Protein AF-A0A2V7HNR2-F1 (afdb_monomer_lite)

Foldseek 3Di:
DQWADDVGRPHGHDQVCQLVRLVCQLVVLLPADAAFDDLQLQLQLLVLLLLLVVVPFQPFDVVVSVLSVLCSVQSWGFRFHPDDDPQDQFRQNRLSSVLCLLQQAHWTAGPNDIDRSCVSCVVSVHHHDRDGHSPSQSSRTANRNVLSVLVVVLVVLVVVLLVLLLVLLVVCLVVLHELPLLPLVVCVVVPLPLLSVSSVSSCVNCVPRPSNVVCPVPPDPHDDCSNSVSSVVSSVSVVVSVVSVVVSVVRSVDNSGPPTDDPPDDD

pLDDT: mean 93.82, std 8.01, range [47.66, 98.75]

Sequence (267 aa):
MTTGVGKLKDTVIPQEDRRQLQRNLVLSHAAGVGPALDPRETRSVLLLLAASLARGHSGVRPAVVEHVIACLNRDLLPVIPERGSVGASGDLAPLAHVAACLIGEGEATVDSVRLPSREALRRAGLEPLTLEMKEGLALLNGTHLMAGLGVLLVDEADRLARLADIAGAMSLEALMGSHAAFDWRIHALRPHPGQIEVAANLRALTRDSAIIASHRDCTRVQDAYSLRCMPQVHGAAREAIRFGREILAREINSVTDNPLLFPDDRL

Secondary structure (DSSP, 8-state):
--B-SGGGTT-B--TTTHHHHHHHHHHHH---EEEEPPHHHHHHHHHHHHHHHTTS-S---HHHHHHHHHHHHTT-EE--EEE----SSB-HHHHHHHHHHHTT-SEEEETTEEEEHHHHHHHTT-------TTHHHHHH-BSHHHHHHHHHHHHHHHHHHHHHHHHHHHHHHHTT--GGGG-HHHHHTS--HHHHHHHHHHHHHTTT-HHHHTTTT-S--S--HHHHTHHHHHHHHHHHHHHHHHHHHHHTTS---SS---TTS--

Structure (mmCIF, N/CA/C/O backbone):
data_AF-A0A2V7HNR2-F1
#
_entry.id   AF-A0A2V7HNR2-F1
#
loop_
_atom_site.group_PDB
_atom_site.id
_atom_site.type_symbol
_atom_site.label_atom_id
_atom_site.label_alt_id
_atom_site.label_comp_id
_atom_site.label_asym_id
_atom_site.label_entity_id
_atom_site.label_seq_id
_atom_site.pdbx_PDB_ins_code
_atom_site.Cartn_x
_atom_site.Cartn_y
_atom_site.Cartn_z
_atom_site.occupancy
_atom_site.B_iso_or_equiv
_atom_site.auth_seq_id
_atom_site.auth_comp_id
_atom_site.auth_asym_id
_atom_site.auth_atom_id
_atom_site.pdbx_PDB_model_num
ATOM 1 N N . MET A 1 1 ? -5.933 -9.832 27.484 1.00 61.53 1 MET A N 1
ATOM 2 C CA . MET A 1 1 ? -7.380 -9.581 27.268 1.00 61.53 1 MET A CA 1
ATOM 3 C C . MET A 1 1 ? -7.986 -8.777 28.414 1.00 61.53 1 MET A C 1
ATOM 5 O O . MET A 1 1 ? -8.603 -7.759 28.147 1.00 61.53 1 MET A O 1
ATOM 9 N N . THR A 1 2 ? -7.823 -9.194 29.671 1.00 74.44 2 THR A N 1
ATOM 10 C CA . THR A 1 2 ? -8.381 -8.528 30.869 1.00 74.44 2 THR A CA 1
ATOM 11 C C . THR A 1 2 ? -7.450 -7.496 31.512 1.00 74.44 2 THR A C 1
ATOM 13 O O . THR A 1 2 ? -7.696 -7.079 32.641 1.00 74.44 2 THR A O 1
ATOM 16 N N . THR A 1 3 ? -6.381 -7.101 30.823 1.00 76.88 3 THR A N 1
ATOM 17 C CA . THR A 1 3 ? -5.343 -6.211 31.347 1.00 76.88 3 THR A CA 1
ATOM 18 C C . THR A 1 3 ? -5.146 -4.978 30.464 1.00 76.88 3 THR A C 1
ATOM 20 O O . THR A 1 3 ? -5.703 -4.908 29.365 1.00 76.88 3 THR A O 1
ATOM 23 N N . GLY A 1 4 ? -4.379 -3.994 30.942 1.00 72.50 4 GLY A N 1
ATOM 24 C CA . GLY A 1 4 ? -3.937 -2.854 30.132 1.00 72.50 4 GLY A CA 1
ATOM 25 C C . GLY A 1 4 ? -2.979 -3.246 28.992 1.00 72.50 4 GLY A C 1
ATOM 26 O O . GLY A 1 4 ? -2.678 -4.418 28.774 1.00 72.50 4 GLY A O 1
ATOM 27 N N . VAL A 1 5 ? -2.480 -2.255 28.246 1.00 74.69 5 VAL A N 1
ATOM 28 C CA . VAL A 1 5 ? -1.542 -2.461 27.121 1.00 74.69 5 VAL A CA 1
ATOM 29 C C . VAL A 1 5 ? -0.166 -1.856 27.407 1.00 74.69 5 VAL A C 1
ATOM 31 O O . VAL A 1 5 ? -0.025 -0.949 28.233 1.00 74.69 5 VAL A O 1
ATOM 34 N N . GLY A 1 6 ? 0.867 -2.349 26.719 1.00 78.81 6 GLY A N 1
ATOM 35 C CA . GLY A 1 6 ? 2.232 -1.831 26.835 1.00 78.81 6 GLY A CA 1
ATOM 36 C C . GLY A 1 6 ? 2.763 -1.902 28.269 1.00 78.81 6 GLY A C 1
ATOM 37 O O . GLY A 1 6 ? 2.821 -2.975 28.868 1.00 78.81 6 GLY A O 1
ATOM 38 N N . LYS A 1 7 ? 3.135 -0.748 28.838 1.00 66.31 7 LYS A N 1
ATOM 39 C CA . LYS A 1 7 ? 3.636 -0.645 30.222 1.00 66.31 7 LYS A CA 1
ATOM 40 C C . LYS A 1 7 ? 2.596 -1.062 31.275 1.00 66.31 7 LYS A C 1
ATOM 42 O O . LYS A 1 7 ? 2.978 -1.420 32.380 1.00 66.31 7 LYS A O 1
ATOM 47 N N . LEU A 1 8 ? 1.303 -1.034 30.941 1.00 75.44 8 LEU A N 1
ATOM 48 C CA . LEU A 1 8 ? 0.195 -1.352 31.852 1.00 75.44 8 LEU A CA 1
ATOM 49 C C . LEU A 1 8 ? -0.323 -2.793 31.698 1.00 75.44 8 LEU A C 1
ATOM 51 O O . LEU A 1 8 ? -1.419 -3.108 32.159 1.00 75.44 8 LEU A O 1
ATOM 55 N N . LYS A 1 9 ? 0.443 -3.672 31.039 1.00 76.00 9 LYS A N 1
ATOM 56 C CA . LYS A 1 9 ? 0.047 -5.061 30.746 1.00 76.00 9 LYS A CA 1
ATOM 57 C C . LYS A 1 9 ? -0.267 -5.920 31.977 1.00 76.00 9 LYS A C 1
ATOM 59 O O . LYS A 1 9 ? -0.968 -6.917 31.830 1.00 76.00 9 LYS A O 1
ATOM 64 N N . ASP A 1 10 ? 0.204 -5.514 33.155 1.00 77.69 10 ASP A N 1
ATOM 65 C CA . ASP A 1 10 ? 0.042 -6.239 34.421 1.00 77.69 10 ASP A CA 1
ATOM 66 C C . ASP A 1 10 ? -1.127 -5.704 35.281 1.00 77.69 10 ASP A C 1
ATOM 68 O O . ASP A 1 10 ? -1.399 -6.224 36.362 1.00 77.69 10 ASP A O 1
ATOM 72 N N . THR A 1 11 ? -1.857 -4.684 34.810 1.00 77.56 11 THR A N 1
ATOM 73 C CA . THR A 1 11 ? -3.004 -4.099 35.525 1.00 77.56 11 THR A CA 1
ATOM 74 C C . THR A 1 11 ? -4.312 -4.735 35.065 1.00 77.56 11 THR A C 1
ATOM 76 O O . THR A 1 11 ? -4.672 -4.595 33.898 1.00 77.56 11 THR A O 1
ATOM 79 N N . VAL A 1 12 ? -5.045 -5.393 35.970 1.00 82.81 12 VAL A N 1
ATOM 80 C CA . VAL A 1 12 ? -6.369 -5.987 35.692 1.00 82.81 12 VAL A CA 1
ATOM 81 C C . VAL A 1 12 ? -7.438 -4.902 35.560 1.00 82.81 12 VAL A C 1
ATOM 83 O O . VAL A 1 12 ? -7.476 -3.959 36.345 1.00 82.81 12 VAL A O 1
ATOM 86 N N . ILE A 1 13 ? -8.324 -5.061 34.576 1.00 78.50 13 ILE A N 1
ATOM 87 C CA . ILE A 1 13 ? -9.378 -4.100 34.244 1.00 78.50 13 ILE A CA 1
ATOM 88 C C . ILE A 1 13 ? -10.750 -4.651 34.681 1.00 78.50 13 ILE A C 1
ATOM 90 O O . ILE A 1 13 ? -11.145 -5.731 34.200 1.00 78.50 13 ILE A O 1
ATOM 94 N N . PRO A 1 14 ? -11.485 -3.931 35.555 1.00 83.75 14 PRO A N 1
ATOM 95 C CA . PRO A 1 14 ? -12.858 -4.267 35.944 1.00 83.75 14 PRO A CA 1
ATOM 96 C C . PRO A 1 14 ? -13.776 -4.414 34.728 1.00 83.75 14 PRO A C 1
ATOM 98 O O . PRO A 1 14 ? -13.508 -3.835 33.676 1.00 83.75 14 PRO A O 1
ATOM 101 N N . GLN A 1 15 ? -14.840 -5.216 34.827 1.00 81.12 15 GLN A N 1
ATOM 102 C CA . GLN A 1 15 ? -15.710 -5.503 33.675 1.00 81.12 15 GLN A CA 1
ATOM 103 C C . GLN A 1 15 ? -16.402 -4.246 33.139 1.00 81.12 15 GLN A C 1
ATOM 105 O O . GLN A 1 15 ? -16.475 -4.054 31.924 1.00 81.12 15 GLN A O 1
ATOM 110 N N . GLU A 1 16 ? -16.848 -3.393 34.051 1.00 86.38 16 GLU A N 1
ATOM 111 C CA . GLU A 1 16 ? -17.505 -2.112 33.821 1.00 86.38 16 GLU A CA 1
ATOM 112 C C . GLU A 1 16 ? -16.642 -1.132 33.008 1.00 86.38 16 GLU A C 1
ATOM 114 O O . GLU A 1 16 ? -17.161 -0.418 32.150 1.00 86.38 16 GLU A O 1
ATOM 119 N N . ASP A 1 17 ? -15.318 -1.180 33.173 1.00 86.00 17 ASP A N 1
ATOM 120 C CA . ASP A 1 17 ? -14.385 -0.249 32.531 1.00 86.00 17 ASP A CA 1
ATOM 121 C C . ASP A 1 17 ? -13.909 -0.720 31.151 1.00 86.00 17 ASP A C 1
ATOM 123 O O . ASP A 1 17 ? -13.264 0.028 30.411 1.00 86.00 17 ASP A O 1
ATOM 127 N N . ARG A 1 18 ? -14.217 -1.963 30.751 1.00 83.50 18 ARG A N 1
ATOM 128 C CA . ARG A 1 18 ? -13.641 -2.572 29.536 1.00 83.50 18 ARG A CA 1
ATOM 129 C C . ARG A 1 18 ? -14.008 -1.825 28.262 1.00 83.50 18 ARG A C 1
ATOM 131 O O . ARG A 1 18 ? -13.140 -1.662 27.405 1.00 83.50 18 ARG A O 1
ATOM 138 N N . ARG A 1 19 ? -15.259 -1.362 28.137 1.00 88.62 19 ARG A N 1
ATOM 139 C CA . ARG A 1 19 ? -15.722 -0.571 26.978 1.00 88.62 19 ARG A CA 1
ATOM 140 C C . ARG A 1 19 ? -15.022 0.782 26.924 1.00 88.62 19 ARG A C 1
ATOM 142 O O . ARG A 1 19 ? -14.502 1.167 25.877 1.00 88.62 19 ARG A O 1
ATOM 149 N N . GLN A 1 20 ? -14.957 1.468 28.065 1.00 91.50 20 GLN A N 1
ATOM 150 C CA . GLN A 1 20 ? -14.281 2.757 28.173 1.00 91.50 20 GLN A CA 1
ATOM 151 C C . GLN A 1 20 ? -12.795 2.625 27.827 1.00 91.50 20 GLN A C 1
ATOM 153 O O . GLN A 1 20 ? -12.258 3.461 27.102 1.00 91.50 20 GLN A O 1
ATOM 158 N N . LEU A 1 21 ? -12.145 1.543 28.266 1.00 90.31 21 LEU A N 1
ATOM 159 C CA . LEU A 1 21 ? -10.763 1.250 27.906 1.00 90.31 21 LEU A CA 1
ATOM 160 C C . LEU A 1 21 ? -10.581 1.125 26.391 1.00 90.31 21 LEU A C 1
ATOM 162 O O . LEU A 1 21 ? -9.643 1.715 25.868 1.00 90.31 21 LEU A O 1
ATOM 166 N N . GLN A 1 22 ? -11.456 0.413 25.670 1.00 93.25 22 GLN A N 1
ATOM 167 C CA . GLN A 1 22 ? -11.318 0.292 24.210 1.00 93.25 22 GLN A CA 1
ATOM 168 C C . GLN A 1 22 ? -11.380 1.653 23.520 1.00 93.25 22 GLN A C 1
ATOM 170 O O . GLN A 1 22 ? -10.539 1.958 22.679 1.00 93.25 22 GLN A O 1
ATOM 175 N N . ARG A 1 23 ? -12.337 2.499 23.917 1.00 95.94 23 ARG A N 1
ATOM 176 C CA . ARG A 1 23 ? -12.440 3.867 23.402 1.00 95.94 23 ARG A CA 1
ATOM 177 C C . ARG A 1 23 ? -11.193 4.691 23.737 1.00 95.94 23 ARG A C 1
ATOM 179 O O . ARG A 1 23 ? -10.656 5.366 22.866 1.00 95.94 23 ARG A O 1
ATOM 186 N N . ASN A 1 24 ? -10.702 4.612 24.972 1.00 95.38 24 ASN A N 1
ATOM 187 C CA . ASN A 1 24 ? -9.506 5.338 25.398 1.00 95.38 24 ASN A CA 1
ATOM 188 C C . ASN A 1 24 ? -8.248 4.872 24.655 1.00 95.38 24 ASN A C 1
ATOM 190 O O . ASN A 1 24 ? -7.397 5.698 24.338 1.00 95.38 24 ASN A O 1
ATOM 194 N N . LEU A 1 25 ? -8.124 3.576 24.353 1.00 94.12 25 LEU A N 1
ATOM 195 C CA . LEU A 1 25 ? -7.027 3.041 23.543 1.00 94.12 25 LEU A CA 1
ATOM 196 C C . LEU A 1 25 ? -7.014 3.686 22.160 1.00 94.12 25 LEU A C 1
ATOM 198 O O . LEU A 1 25 ? -5.993 4.245 21.773 1.00 94.12 25 LEU A O 1
ATOM 202 N N . VAL A 1 26 ? -8.160 3.693 21.478 1.00 97.56 26 VAL A N 1
ATOM 203 C CA . VAL A 1 26 ? -8.320 4.343 20.172 1.00 97.56 26 VAL A CA 1
ATOM 204 C C . VAL A 1 26 ? -7.907 5.814 20.240 1.00 97.56 26 VAL A C 1
ATOM 206 O O . VAL A 1 26 ? -7.016 6.242 19.513 1.00 97.56 26 VAL A O 1
ATOM 209 N N . LEU A 1 27 ? -8.488 6.585 21.161 1.00 97.75 27 LEU A N 1
ATOM 210 C CA . LEU A 1 27 ? -8.244 8.028 21.232 1.00 97.75 27 LEU A CA 1
ATOM 211 C C . LEU A 1 27 ? -6.809 8.384 21.642 1.00 97.75 27 LEU A C 1
ATOM 213 O O . LEU A 1 27 ? -6.240 9.331 21.112 1.00 97.75 27 LEU A O 1
ATOM 217 N N . SER A 1 28 ? -6.208 7.625 22.560 1.00 96.50 28 SER A N 1
ATOM 218 C CA . SER A 1 28 ? -4.829 7.870 23.010 1.00 96.50 28 SER A CA 1
ATOM 219 C C . SER A 1 28 ? -3.776 7.511 21.962 1.00 96.50 28 SER A C 1
ATOM 221 O O . SER A 1 28 ? -2.686 8.078 21.990 1.00 96.50 28 SER A O 1
ATOM 223 N N . HIS A 1 29 ? -4.088 6.596 21.039 1.00 96.31 29 HIS A N 1
ATOM 224 C CA . HIS A 1 29 ? -3.167 6.178 19.983 1.00 96.31 29 HIS A CA 1
ATOM 225 C C . HIS A 1 29 ? -3.393 6.921 18.665 1.00 96.31 29 HIS A C 1
ATOM 227 O O . HIS A 1 29 ? -2.513 6.863 17.813 1.00 96.31 29 HIS A O 1
ATOM 233 N N . ALA A 1 30 ? -4.496 7.662 18.498 1.00 97.44 30 ALA A N 1
ATOM 234 C CA . ALA A 1 30 ? -4.777 8.512 17.333 1.00 97.44 30 ALA A CA 1
ATOM 235 C C . ALA A 1 30 ? -3.881 9.772 17.305 1.00 97.44 30 ALA A C 1
ATOM 237 O O . ALA A 1 30 ? -4.342 10.908 17.235 1.00 97.44 30 ALA A O 1
ATOM 238 N N . ALA A 1 31 ? -2.568 9.554 17.374 1.00 96.81 31 ALA A N 1
ATOM 239 C CA . ALA A 1 31 ? -1.511 10.552 17.489 1.00 96.81 31 ALA A CA 1
ATOM 240 C C . ALA A 1 31 ? -0.690 10.695 16.192 1.00 96.81 31 ALA A C 1
ATOM 242 O O . ALA A 1 31 ? 0.406 11.253 16.204 1.00 96.81 31 ALA A O 1
ATOM 243 N N . GLY A 1 32 ? -1.197 10.160 15.073 1.00 97.19 32 GLY A N 1
ATOM 244 C CA . GLY A 1 32 ? -0.599 10.369 13.753 1.00 97.19 32 GLY A CA 1
ATOM 245 C C . GLY A 1 32 ? -0.595 11.847 13.343 1.00 97.19 32 GLY A C 1
ATOM 246 O O . GLY A 1 32 ? -1.478 12.607 13.741 1.00 97.19 32 GLY A O 1
ATOM 247 N N . VAL A 1 33 ? 0.391 12.246 12.539 1.00 97.75 33 VAL A N 1
ATOM 248 C CA . VAL A 1 33 ? 0.609 13.630 12.085 1.00 97.75 33 VAL A CA 1
ATOM 249 C C . VAL A 1 33 ? 1.000 13.685 10.607 1.00 97.75 33 VAL A C 1
ATOM 251 O O . VAL A 1 33 ? 1.352 12.673 10.003 1.00 97.75 33 VAL A O 1
ATOM 254 N N . GLY A 1 34 ? 0.994 14.891 10.041 1.00 97.38 34 GLY A N 1
ATOM 255 C CA . GLY A 1 34 ? 1.352 15.137 8.645 1.00 97.38 34 GLY A CA 1
ATOM 256 C C . GLY A 1 34 ? 0.140 15.175 7.710 1.00 97.38 34 GLY A C 1
ATOM 257 O O . GLY A 1 34 ? -1.002 15.194 8.181 1.00 97.38 34 GLY A O 1
ATOM 258 N N . PRO A 1 35 ? 0.386 15.244 6.390 1.00 97.88 35 PRO A N 1
ATOM 259 C CA . PRO A 1 35 ? -0.649 15.129 5.370 1.00 97.88 35 PRO A CA 1
ATOM 260 C C . PRO A 1 35 ? -1.491 13.866 5.549 1.00 97.88 35 PRO A C 1
ATOM 262 O O . PRO A 1 35 ? -1.012 12.855 6.061 1.00 97.88 35 PRO A O 1
ATOM 265 N N . ALA A 1 36 ? -2.753 13.936 5.132 1.00 98.12 36 ALA A N 1
ATOM 266 C CA . ALA A 1 36 ? -3.596 12.753 5.066 1.00 98.12 36 ALA A CA 1
ATOM 267 C C . ALA A 1 36 ? -3.179 11.878 3.878 1.00 98.12 36 ALA A C 1
ATOM 269 O O . ALA A 1 36 ? -2.837 12.416 2.823 1.00 98.12 36 ALA A O 1
ATOM 270 N N . LEU A 1 37 ? -3.271 10.560 4.050 1.00 98.25 37 LEU A N 1
ATOM 271 C CA . LEU A 1 37 ? -3.182 9.596 2.959 1.00 98.25 37 LEU A CA 1
ATOM 272 C C . LEU A 1 37 ? -4.201 9.915 1.868 1.00 98.25 37 LEU A C 1
ATOM 274 O O . LEU A 1 37 ? -5.304 10.412 2.140 1.00 98.25 37 LEU A O 1
ATOM 278 N N . ASP A 1 38 ? -3.846 9.581 0.635 1.00 97.50 38 ASP A N 1
ATOM 279 C CA . ASP A 1 38 ? -4.753 9.756 -0.485 1.00 97.50 38 ASP A CA 1
ATOM 280 C C . ASP A 1 38 ? -5.911 8.725 -0.455 1.00 97.50 38 ASP A C 1
ATOM 282 O O . ASP A 1 38 ? -5.882 7.727 0.279 1.00 97.50 38 ASP A O 1
ATOM 286 N N . PRO A 1 39 ? -6.977 8.925 -1.253 1.00 98.00 39 PRO A N 1
ATOM 287 C CA . PRO A 1 39 ? -8.104 7.997 -1.270 1.00 98.00 39 PRO A CA 1
ATOM 288 C C . PRO A 1 39 ? -7.755 6.554 -1.670 1.00 98.00 39 PRO A C 1
ATOM 290 O O . PRO A 1 39 ? -8.428 5.618 -1.241 1.00 98.00 39 PRO A O 1
ATOM 293 N N . ARG A 1 40 ? -6.768 6.332 -2.544 1.00 97.88 40 ARG A N 1
ATOM 294 C CA . ARG A 1 40 ? -6.337 4.991 -2.976 1.00 97.88 40 ARG A CA 1
ATOM 295 C C . ARG A 1 40 ? -5.597 4.288 -1.837 1.00 97.88 40 ARG A C 1
ATOM 297 O O . ARG A 1 40 ? -5.868 3.117 -1.572 1.00 97.88 40 ARG A O 1
ATOM 304 N N . GLU A 1 41 ? -4.732 5.013 -1.142 1.00 98.44 41 GLU A N 1
ATOM 305 C CA . GLU A 1 41 ? -4.003 4.551 0.036 1.00 98.44 41 GLU A CA 1
ATOM 306 C C . GLU A 1 41 ? -4.960 4.197 1.175 1.00 98.44 41 GLU A C 1
ATOM 308 O O . GLU A 1 41 ? -4.948 3.058 1.644 1.00 98.44 41 GLU A O 1
ATOM 313 N N . THR A 1 42 ? -5.874 5.097 1.551 1.00 98.62 42 THR A N 1
ATOM 314 C CA . THR A 1 42 ? -6.854 4.839 2.619 1.00 98.62 42 THR A CA 1
ATOM 315 C C . THR A 1 42 ? -7.727 3.615 2.331 1.00 98.62 42 THR A C 1
ATOM 317 O O . THR A 1 42 ? -7.949 2.791 3.221 1.00 98.62 42 THR A O 1
ATOM 320 N N . ARG A 1 43 ? -8.177 3.425 1.080 1.00 98.62 43 ARG A N 1
ATOM 321 C CA . ARG A 1 43 ? -8.927 2.216 0.689 1.00 98.62 43 ARG A CA 1
ATOM 322 C C . ARG A 1 43 ? -8.104 0.943 0.862 1.00 98.62 43 ARG A C 1
ATOM 324 O O . ARG A 1 43 ? -8.655 -0.066 1.295 1.00 98.62 43 ARG A O 1
ATOM 331 N N . SER A 1 44 ? -6.802 0.986 0.565 1.00 98.50 44 SER A N 1
ATOM 332 C CA . SER A 1 44 ? -5.915 -0.164 0.779 1.00 98.50 44 SER A CA 1
ATOM 333 C C . SER A 1 44 ? -5.825 -0.545 2.260 1.00 98.50 44 SER A C 1
ATOM 335 O O . SER A 1 44 ? -5.934 -1.726 2.588 1.00 98.50 44 SER A O 1
ATOM 337 N N . VAL A 1 45 ? -5.745 0.443 3.159 1.00 98.44 45 VAL A N 1
ATOM 338 C CA . VAL A 1 45 ? -5.710 0.214 4.612 1.00 98.44 45 VAL A CA 1
ATOM 339 C C . VAL A 1 45 ? -7.009 -0.426 5.098 1.00 98.44 45 VAL A C 1
ATOM 341 O O . VAL A 1 45 ? -6.964 -1.441 5.791 1.00 98.44 45 VAL A O 1
ATOM 344 N N . LEU A 1 46 ? -8.166 0.121 4.701 1.00 98.62 46 LEU A N 1
ATOM 345 C CA . LEU A 1 46 ? -9.478 -0.424 5.077 1.00 98.62 46 LEU A CA 1
ATOM 346 C C . LEU A 1 46 ? -9.669 -1.858 4.573 1.00 98.62 46 LEU A C 1
ATOM 348 O O . LEU A 1 46 ? -10.129 -2.720 5.322 1.00 98.62 46 LEU A O 1
ATOM 352 N N . LEU A 1 47 ? -9.292 -2.121 3.319 1.00 98.50 47 LEU A N 1
ATOM 353 C CA . LEU A 1 47 ? -9.398 -3.447 2.718 1.00 98.50 47 LEU A CA 1
ATOM 354 C C . LEU A 1 47 ? -8.545 -4.474 3.471 1.00 98.50 47 LEU A C 1
ATOM 356 O O . LEU A 1 47 ? -9.034 -5.556 3.792 1.00 98.50 47 LEU A O 1
ATOM 360 N N . LEU A 1 48 ? -7.286 -4.142 3.766 1.00 98.25 48 LEU A N 1
ATOM 361 C CA . LEU A 1 48 ? -6.377 -5.054 4.461 1.00 98.25 48 LEU A CA 1
ATOM 362 C C . LEU A 1 48 ? -6.762 -5.268 5.925 1.00 98.25 48 LEU A C 1
ATOM 364 O O . LEU A 1 48 ? -6.667 -6.397 6.409 1.00 98.25 48 LEU A O 1
ATOM 368 N N . LEU A 1 49 ? -7.251 -4.226 6.604 1.00 97.81 49 LEU A N 1
ATOM 369 C CA . LEU A 1 49 ? -7.804 -4.346 7.950 1.00 97.81 49 LEU A CA 1
ATOM 370 C C . LEU A 1 49 ? -8.996 -5.312 7.959 1.00 97.81 49 LEU A C 1
ATOM 372 O O . LEU A 1 49 ? -8.996 -6.282 8.716 1.00 97.81 49 LEU A O 1
ATOM 376 N N . ALA A 1 50 ? -9.979 -5.107 7.076 1.00 98.12 50 ALA A N 1
ATOM 377 C CA . ALA A 1 50 ? -11.137 -5.994 6.972 1.00 98.12 50 ALA A CA 1
ATOM 378 C C . ALA A 1 50 ? -10.727 -7.441 6.655 1.00 98.12 50 ALA A C 1
ATOM 380 O O . ALA A 1 50 ? -11.193 -8.369 7.315 1.00 98.12 50 ALA A O 1
ATOM 381 N N . ALA A 1 51 ? -9.822 -7.635 5.689 1.00 97.62 51 ALA A N 1
ATOM 382 C CA . ALA A 1 51 ? -9.340 -8.956 5.294 1.00 97.62 51 ALA A CA 1
ATOM 383 C C . ALA A 1 51 ? -8.614 -9.686 6.435 1.00 97.62 51 ALA A C 1
ATOM 385 O O . ALA A 1 51 ? -8.820 -10.883 6.619 1.00 97.62 51 ALA A O 1
ATOM 386 N N . SER A 1 52 ? -7.792 -8.977 7.214 1.00 96.69 52 SER A N 1
ATOM 387 C CA . SER A 1 52 ? -7.095 -9.542 8.374 1.00 96.69 52 SER A CA 1
ATOM 388 C C . SER A 1 52 ? -8.074 -9.971 9.466 1.00 96.69 52 SER A C 1
ATOM 390 O O . SER A 1 52 ? -8.039 -11.119 9.911 1.00 96.69 52 SER A O 1
ATOM 392 N N . LEU A 1 53 ? -9.007 -9.090 9.845 1.00 96.81 53 LEU A N 1
ATOM 393 C CA . LEU A 1 53 ? -10.009 -9.383 10.873 1.00 96.81 53 LEU A CA 1
ATOM 394 C C . LEU A 1 53 ? -10.925 -10.553 10.474 1.00 96.81 53 LEU A C 1
ATOM 396 O O . LEU A 1 53 ? -11.266 -11.389 11.314 1.00 96.81 53 LEU A O 1
ATOM 400 N N . ALA A 1 54 ? -11.274 -10.654 9.187 1.00 96.75 54 ALA A N 1
ATOM 401 C CA . ALA A 1 54 ? -12.119 -11.716 8.641 1.00 96.75 54 ALA A CA 1
ATOM 402 C C . ALA A 1 54 ? -11.498 -13.123 8.733 1.00 96.75 54 ALA A C 1
ATOM 404 O O . ALA A 1 54 ? -12.220 -14.111 8.614 1.00 96.75 54 ALA A O 1
ATOM 405 N N . ARG A 1 55 ? -10.185 -13.245 8.983 1.00 95.38 55 ARG A N 1
ATOM 406 C CA . ARG A 1 55 ? -9.513 -14.545 9.177 1.00 95.38 55 ARG A CA 1
ATOM 407 C C . ARG A 1 55 ? -9.844 -15.210 10.515 1.00 95.38 55 ARG A C 1
ATOM 409 O O . ARG A 1 55 ? -9.458 -16.351 10.725 1.00 95.38 55 ARG A O 1
ATOM 416 N N . GLY A 1 56 ? -10.533 -14.520 11.428 1.00 94.19 56 GLY A N 1
ATOM 417 C CA . GLY A 1 56 ? -11.110 -15.134 12.630 1.00 94.19 56 GLY A CA 1
ATOM 418 C C . GLY A 1 56 ? -10.164 -15.306 13.823 1.00 94.19 56 GLY A C 1
ATOM 419 O O . GLY A 1 56 ? -10.604 -15.740 14.882 1.00 94.19 56 GLY A O 1
ATOM 420 N N . HIS A 1 57 ? -8.897 -14.899 13.713 1.00 95.19 57 HIS A N 1
ATOM 421 C CA . HIS A 1 57 ? -7.918 -15.000 14.808 1.00 95.19 57 HIS A CA 1
ATOM 422 C C . HIS A 1 57 ? -7.805 -13.727 15.669 1.00 95.19 57 HIS A C 1
ATOM 424 O O . HIS A 1 57 ? -7.107 -13.718 16.683 1.00 95.19 57 HIS A O 1
ATOM 430 N N . SER A 1 58 ? -8.518 -12.654 15.310 1.00 94.38 58 SER A N 1
ATOM 431 C CA . SER A 1 58 ? -8.503 -11.370 16.031 1.00 94.38 58 SER A CA 1
ATOM 432 C C . SER A 1 58 ? -9.583 -11.236 17.107 1.00 94.38 58 SER A C 1
ATOM 434 O O . SER A 1 58 ? -9.533 -10.304 17.906 1.00 94.38 58 SER A O 1
ATOM 436 N N . GLY A 1 59 ? -10.555 -12.148 17.184 1.00 92.69 59 GLY A N 1
ATOM 437 C CA . GLY A 1 59 ? -11.572 -12.123 18.244 1.00 92.69 59 GLY A CA 1
ATOM 438 C C . GLY A 1 59 ? -12.493 -10.901 18.238 1.00 92.69 59 GLY A C 1
ATOM 439 O O . GLY A 1 59 ? -12.962 -10.500 19.301 1.00 92.69 59 GLY A O 1
ATOM 440 N N . VAL A 1 60 ? -12.717 -10.295 17.070 1.00 95.81 60 VAL A N 1
ATOM 441 C CA . VAL A 1 60 ? -13.696 -9.213 16.886 1.00 95.81 60 VAL A CA 1
ATOM 442 C C . VAL A 1 60 ? -15.054 -9.781 16.487 1.00 95.81 60 VAL A C 1
ATOM 444 O O . VAL A 1 60 ? -15.133 -10.866 15.905 1.00 95.81 60 VAL A O 1
ATOM 447 N N . ARG A 1 61 ? -16.138 -9.048 16.757 1.00 97.25 61 ARG A N 1
ATOM 448 C CA . ARG A 1 61 ? -17.463 -9.428 16.249 1.00 97.25 61 ARG A CA 1
ATOM 449 C C . ARG A 1 61 ? -17.521 -9.274 14.719 1.00 97.25 61 ARG A C 1
ATOM 451 O O . ARG A 1 61 ? -16.935 -8.322 14.197 1.00 97.25 61 ARG A O 1
ATOM 458 N N . PRO A 1 62 ? -18.312 -10.102 14.005 1.00 97.75 62 PRO A N 1
ATOM 459 C CA . PRO A 1 62 ? -18.555 -9.926 12.568 1.00 97.75 62 PRO A CA 1
ATOM 460 C C . PRO A 1 62 ? -19.023 -8.513 12.201 1.00 97.75 62 PRO A C 1
ATOM 462 O O . PRO A 1 62 ? -18.540 -7.941 11.229 1.00 97.75 62 PRO A O 1
ATOM 465 N N . ALA A 1 63 ? -19.853 -7.902 13.055 1.00 98.25 63 ALA A N 1
ATOM 466 C CA . ALA A 1 63 ? -20.340 -6.535 12.885 1.00 98.25 63 ALA A CA 1
ATOM 467 C C . ALA A 1 63 ? -19.216 -5.490 12.729 1.00 98.25 63 ALA A C 1
ATOM 469 O O . ALA A 1 63 ? -19.404 -4.503 12.027 1.00 98.25 63 ALA A O 1
ATOM 470 N N . VAL A 1 64 ? -18.041 -5.690 13.345 1.00 98.38 64 VAL A N 1
ATOM 471 C CA . VAL A 1 64 ? -16.890 -4.783 13.174 1.00 98.38 64 VAL A CA 1
ATOM 472 C C . VAL A 1 64 ? -16.328 -4.894 11.759 1.00 98.38 64 VAL A C 1
ATOM 474 O O . VAL A 1 64 ? -16.104 -3.880 11.103 1.00 98.38 64 VAL A O 1
ATOM 477 N N . VAL A 1 65 ? -16.142 -6.121 11.269 1.00 98.50 65 VAL A N 1
ATOM 478 C CA . VAL A 1 65 ? -15.633 -6.391 9.915 1.00 98.50 65 VAL A CA 1
ATOM 479 C C . VAL A 1 65 ? -16.607 -5.860 8.865 1.00 98.50 65 VAL A C 1
ATOM 481 O O . VAL A 1 65 ? -16.209 -5.145 7.947 1.00 98.50 65 VAL A O 1
ATOM 484 N N . GLU A 1 66 ? -17.896 -6.148 9.041 1.00 98.69 66 GLU A N 1
ATOM 485 C CA . GLU A 1 66 ? -18.977 -5.652 8.187 1.00 98.69 66 GLU A CA 1
ATOM 486 C C . GLU A 1 66 ? -19.023 -4.124 8.157 1.00 98.69 66 GLU A C 1
ATOM 488 O O . GLU A 1 66 ? -19.246 -3.546 7.097 1.00 98.69 66 GLU A O 1
ATOM 493 N N . HIS A 1 67 ? -18.760 -3.458 9.284 1.00 98.69 67 HIS A N 1
ATOM 494 C CA . HIS A 1 67 ? -18.729 -2.001 9.348 1.00 98.69 67 HIS A CA 1
ATOM 495 C C . HIS A 1 67 ? -17.540 -1.404 8.580 1.00 98.69 67 HIS A C 1
ATOM 497 O O . HIS A 1 67 ? -17.721 -0.448 7.830 1.00 98.69 67 HIS A O 1
ATOM 503 N N . VAL A 1 68 ? -16.341 -1.996 8.680 1.00 98.75 68 VAL A N 1
ATOM 504 C CA . VAL A 1 68 ? -15.177 -1.577 7.871 1.00 98.75 68 VAL A CA 1
ATOM 505 C C . VAL A 1 68 ? -15.475 -1.737 6.375 1.00 98.75 68 VAL A C 1
ATOM 507 O O . VAL A 1 68 ? -15.240 -0.816 5.591 1.00 98.75 68 VAL A O 1
ATOM 510 N N . ILE A 1 69 ? -16.057 -2.876 5.982 1.00 98.75 69 ILE A N 1
ATOM 511 C CA . ILE A 1 69 ? -16.485 -3.139 4.600 1.00 98.75 69 ILE A CA 1
ATOM 512 C C . ILE A 1 69 ? -17.565 -2.138 4.163 1.00 98.75 69 ILE A C 1
ATOM 514 O O . ILE A 1 69 ? -17.541 -1.646 3.037 1.00 98.75 69 ILE A O 1
ATOM 518 N N . ALA A 1 70 ? -18.506 -1.803 5.045 1.00 98.75 70 ALA A N 1
ATOM 519 C CA . ALA A 1 70 ? -19.575 -0.856 4.770 1.00 98.75 70 ALA A CA 1
ATOM 520 C C . ALA A 1 70 ? -19.055 0.567 4.523 1.00 98.75 70 ALA A C 1
ATOM 522 O O . ALA A 1 70 ? -19.579 1.229 3.624 1.00 98.75 70 ALA A O 1
ATOM 523 N N . CYS A 1 71 ? -18.040 1.013 5.272 1.00 98.69 71 CYS A N 1
ATOM 524 C CA . CYS A 1 71 ? -17.339 2.273 5.022 1.00 98.69 71 CYS A CA 1
ATOM 525 C C . CYS A 1 71 ? -16.630 2.246 3.663 1.00 98.69 71 CYS A C 1
ATOM 527 O O . CYS A 1 71 ? -16.835 3.148 2.853 1.00 98.69 71 CYS A O 1
ATOM 529 N N . LEU A 1 72 ? -15.881 1.174 3.373 1.00 98.25 72 LEU A N 1
ATOM 530 C CA . LEU A 1 72 ? -15.182 1.002 2.097 1.00 98.25 72 LEU A CA 1
ATOM 531 C C . LEU A 1 72 ? -16.147 1.034 0.897 1.00 98.25 72 LEU A C 1
ATOM 533 O O . LEU A 1 72 ? -15.907 1.754 -0.067 1.00 98.25 72 LEU A O 1
ATOM 537 N N . ASN A 1 73 ? -17.267 0.309 0.974 1.00 98.50 73 ASN A N 1
ATOM 538 C CA . ASN A 1 73 ? -18.274 0.240 -0.092 1.00 98.50 73 ASN A CA 1
ATOM 539 C C . ASN A 1 73 ? -19.002 1.568 -0.342 1.00 98.50 73 ASN A C 1
ATOM 541 O O . ASN A 1 73 ? -19.540 1.774 -1.427 1.00 98.50 73 ASN A O 1
ATOM 545 N N . ARG A 1 74 ? -19.061 2.446 0.663 1.00 98.25 74 ARG A N 1
ATOM 546 C CA . ARG A 1 74 ? -19.708 3.765 0.578 1.00 98.25 74 ARG A CA 1
ATOM 547 C C . ARG A 1 74 ? -18.724 4.898 0.324 1.00 98.25 74 ARG A C 1
ATOM 549 O O . ARG A 1 74 ? -19.111 6.059 0.384 1.00 98.25 74 ARG A O 1
ATOM 556 N N . ASP A 1 75 ? -17.462 4.559 0.085 1.00 97.88 75 ASP A N 1
ATOM 557 C CA . ASP A 1 75 ? -16.378 5.519 -0.062 1.00 97.88 75 ASP A CA 1
ATOM 558 C C . ASP A 1 75 ? -16.275 6.517 1.106 1.00 97.88 75 ASP A C 1
ATOM 560 O O . ASP A 1 75 ? -15.933 7.687 0.931 1.00 97.88 75 ASP A O 1
ATOM 564 N N . LEU A 1 76 ? -16.588 6.039 2.316 1.00 98.56 76 LEU A N 1
ATOM 565 C CA . LEU A 1 76 ? -16.349 6.756 3.560 1.00 98.56 76 LEU A CA 1
ATOM 566 C C . LEU A 1 76 ? -14.930 6.428 4.016 1.00 98.56 76 LEU A C 1
ATOM 568 O O . LEU A 1 76 ? -14.646 5.333 4.506 1.00 98.56 76 LEU A O 1
ATOM 572 N N . LEU A 1 77 ? -14.034 7.389 3.830 1.00 98.75 77 LEU A N 1
ATOM 573 C CA . LEU A 1 77 ? -12.600 7.223 4.014 1.00 98.75 77 LEU A CA 1
ATOM 574 C C . LEU A 1 77 ? -12.144 7.985 5.263 1.00 98.75 77 LEU A C 1
ATOM 576 O O . LEU A 1 77 ? -12.198 9.217 5.257 1.00 98.75 77 LEU A O 1
ATOM 580 N N . PRO A 1 78 ? -11.684 7.307 6.330 1.00 98.6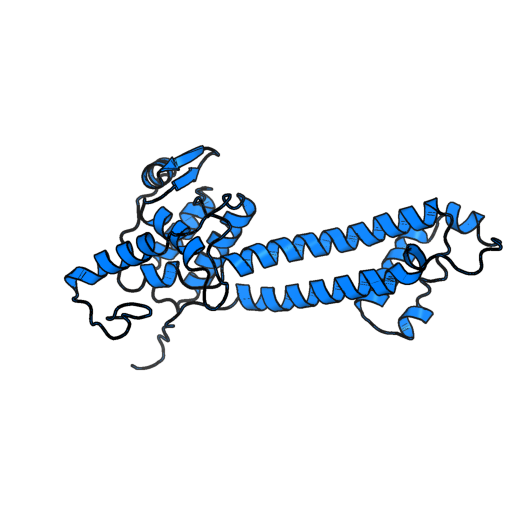2 78 PRO A N 1
ATOM 581 C CA . PRO A 1 78 ? -11.093 7.982 7.481 1.00 98.62 78 PRO A CA 1
ATOM 582 C C . PRO A 1 78 ? -9.955 8.913 7.054 1.00 98.62 78 PRO A C 1
ATOM 584 O O . PRO A 1 78 ? -9.192 8.598 6.141 1.00 98.62 78 PRO A O 1
ATOM 587 N N . VAL A 1 79 ? -9.807 10.052 7.727 1.00 98.69 79 VAL A N 1
ATOM 588 C CA . VAL A 1 79 ? -8.628 10.903 7.547 1.00 98.69 79 VAL A CA 1
ATOM 589 C C . VAL A 1 79 ? -7.473 10.281 8.327 1.00 98.69 79 VAL A C 1
ATOM 591 O O . VAL A 1 79 ? -7.415 10.384 9.548 1.00 98.69 79 VAL A O 1
ATOM 594 N N . ILE A 1 80 ? -6.555 9.628 7.616 1.00 98.62 80 ILE A N 1
ATOM 595 C CA . ILE A 1 80 ? -5.397 8.945 8.202 1.00 98.62 80 ILE A CA 1
ATOM 596 C C . ILE A 1 80 ? -4.145 9.782 7.919 1.00 98.62 80 ILE A C 1
ATOM 598 O O . ILE A 1 80 ? -3.794 9.934 6.752 1.00 98.62 80 ILE A O 1
ATOM 602 N N . PRO A 1 81 ? -3.455 10.335 8.927 1.00 98.38 81 PRO A N 1
ATOM 603 C CA . PRO A 1 81 ? -2.178 11.014 8.717 1.00 98.38 81 PRO A CA 1
ATOM 604 C C . PRO A 1 81 ? -1.064 10.046 8.286 1.00 98.38 81 PRO A C 1
ATOM 606 O O . PRO A 1 81 ? -0.975 8.932 8.803 1.00 98.38 81 PRO A O 1
ATOM 609 N N . GLU A 1 82 ? -0.181 10.488 7.387 1.00 96.19 82 GLU A N 1
ATOM 610 C CA . GLU A 1 82 ? 0.868 9.650 6.782 1.00 96.19 82 GLU A CA 1
ATOM 611 C C . GLU A 1 82 ? 1.992 9.248 7.767 1.00 96.19 82 GLU A C 1
ATOM 613 O O . GLU A 1 82 ? 2.740 8.308 7.499 1.00 96.19 82 GLU A O 1
ATOM 618 N N . ARG A 1 83 ? 2.153 9.949 8.907 1.00 95.75 83 ARG A N 1
ATOM 619 C CA . ARG A 1 83 ? 3.251 9.721 9.873 1.00 95.75 83 ARG A CA 1
ATOM 620 C C . ARG A 1 83 ? 2.743 9.352 11.256 1.00 95.75 83 ARG A C 1
ATOM 622 O O . ARG A 1 83 ? 1.697 9.812 11.701 1.00 95.75 83 ARG A O 1
ATOM 629 N N . GLY A 1 84 ? 3.557 8.585 11.977 1.00 93.88 84 GLY A N 1
ATOM 630 C CA . GLY A 1 84 ? 3.331 8.218 13.380 1.00 93.88 84 GLY A CA 1
ATOM 631 C C . GLY A 1 84 ? 3.522 6.728 13.653 1.00 93.88 84 GLY A C 1
ATOM 632 O O . GLY A 1 84 ? 3.814 6.353 14.785 1.00 93.88 84 GLY A O 1
ATOM 633 N N . SER A 1 85 ? 3.414 5.879 12.625 1.00 94.69 85 SER A N 1
ATOM 634 C CA . SER A 1 85 ? 3.821 4.475 12.730 1.00 94.69 85 SER A CA 1
ATOM 635 C C . SER A 1 85 ? 5.347 4.359 12.776 1.00 94.69 85 SER A C 1
ATOM 637 O O . SER A 1 85 ? 6.055 5.051 12.046 1.00 94.69 85 SER A O 1
ATOM 639 N N . VAL A 1 86 ? 5.844 3.454 13.622 1.00 93.12 86 VAL A N 1
ATOM 640 C CA . VAL A 1 86 ? 7.256 3.027 13.664 1.00 93.12 86 VAL A CA 1
ATOM 641 C C . VAL A 1 86 ? 7.481 1.690 12.953 1.00 93.12 86 VAL A C 1
ATOM 643 O O . VAL A 1 86 ? 8.603 1.198 12.911 1.00 93.12 86 VAL A O 1
ATOM 646 N N . GLY A 1 87 ? 6.417 1.072 12.437 1.00 86.06 87 GLY A N 1
ATOM 647 C CA . GLY A 1 87 ? 6.477 -0.138 11.623 1.00 86.06 87 GLY A CA 1
ATOM 648 C C . GLY A 1 87 ? 7.026 -1.406 12.293 1.00 86.06 87 GLY A C 1
ATOM 649 O O . GLY A 1 87 ? 7.369 -2.349 11.593 1.00 86.06 87 GLY A O 1
ATOM 650 N N . ALA A 1 88 ? 7.139 -1.450 13.626 1.00 73.00 88 ALA A N 1
ATOM 651 C CA . ALA A 1 88 ? 7.805 -2.553 14.330 1.00 73.00 88 ALA A CA 1
ATOM 652 C C . ALA A 1 88 ? 6.898 -3.773 14.580 1.00 73.00 88 ALA A C 1
ATOM 654 O O . ALA A 1 88 ? 7.300 -4.905 14.334 1.00 73.00 88 ALA A O 1
ATOM 655 N N . SER A 1 89 ? 5.685 -3.554 15.094 1.00 67.06 89 SER A N 1
ATOM 656 C CA . SER A 1 89 ? 4.724 -4.628 15.410 1.00 67.06 89 SER A CA 1
ATOM 657 C C . SER A 1 89 ? 3.275 -4.259 15.081 1.00 67.06 89 SER A C 1
ATOM 659 O O . SER A 1 89 ? 2.351 -4.939 15.518 1.00 67.06 89 SER A O 1
ATOM 661 N N . GLY A 1 90 ? 3.071 -3.142 14.378 1.00 82.62 90 GLY A N 1
ATOM 662 C CA . GLY A 1 90 ? 1.753 -2.636 14.019 1.00 82.62 90 GLY A CA 1
ATOM 663 C C . GLY A 1 90 ? 1.747 -1.139 13.719 1.00 82.62 90 GLY A C 1
ATOM 664 O O . GLY A 1 90 ? 2.506 -0.362 14.305 1.00 82.62 90 GLY A O 1
ATOM 665 N N . ASP A 1 91 ? 0.851 -0.734 12.829 1.00 94.88 91 ASP A N 1
ATOM 666 C CA . ASP A 1 91 ? 0.614 0.646 12.413 1.00 94.88 91 ASP A CA 1
ATOM 667 C C . ASP A 1 91 ? -0.342 1.366 13.373 1.00 94.88 91 ASP A C 1
ATOM 669 O O . ASP A 1 91 ? -1.332 1.967 12.962 1.00 94.88 91 ASP A O 1
ATOM 673 N N . LEU A 1 92 ? -0.021 1.308 14.672 1.00 95.31 92 LEU A N 1
ATOM 674 C CA . LEU A 1 92 ? -0.911 1.696 15.774 1.00 95.31 92 LEU A CA 1
ATOM 675 C C . LEU A 1 92 ? -1.530 3.083 15.591 1.00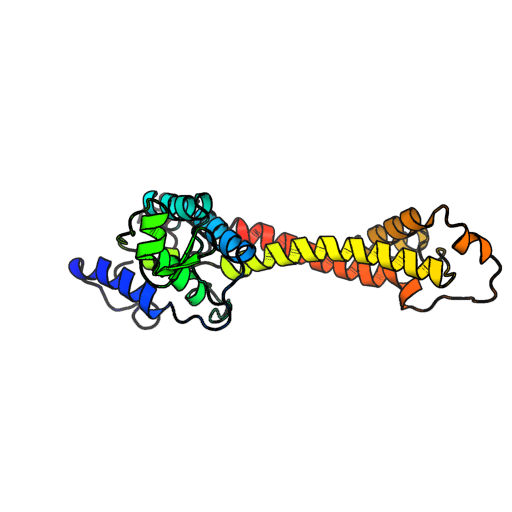 95.31 92 LEU A C 1
ATOM 677 O O . LEU A 1 92 ? -2.739 3.236 15.724 1.00 95.31 92 LEU A O 1
ATOM 681 N N . ALA A 1 93 ? -0.712 4.098 15.298 1.00 96.69 93 ALA A N 1
ATOM 682 C CA . ALA A 1 93 ? -1.202 5.470 15.213 1.00 96.69 93 ALA A CA 1
ATOM 683 C C . ALA A 1 93 ? -2.102 5.725 13.987 1.00 96.69 93 ALA A C 1
ATOM 685 O O . ALA A 1 93 ? -3.203 6.249 14.162 1.00 96.69 93 ALA A O 1
ATOM 686 N N . PRO A 1 94 ? -1.707 5.330 12.763 1.00 97.44 94 PRO A N 1
ATOM 687 C CA . PRO A 1 94 ? -2.591 5.376 11.597 1.00 97.44 94 PRO A CA 1
ATOM 688 C C . PRO A 1 94 ? -3.883 4.565 11.765 1.00 97.44 94 PRO A C 1
ATOM 690 O O . PRO A 1 94 ? -4.970 5.056 11.461 1.00 97.44 94 PRO A O 1
ATOM 693 N N . LEU A 1 95 ? -3.794 3.346 12.301 1.00 97.94 95 LEU A N 1
ATOM 694 C CA . LEU A 1 95 ? -4.959 2.485 12.514 1.00 97.94 95 LEU A CA 1
ATOM 695 C C . LEU A 1 95 ? -5.865 2.980 13.644 1.00 97.94 95 LEU A C 1
ATOM 697 O O . LEU A 1 95 ? -7.077 2.777 13.598 1.00 97.94 95 LEU A O 1
ATOM 701 N N . ALA A 1 96 ? -5.327 3.725 14.608 1.00 98.19 96 ALA A N 1
ATOM 702 C CA . ALA A 1 96 ? -6.138 4.419 15.595 1.00 98.19 96 ALA A CA 1
ATOM 703 C C . ALA A 1 96 ? -7.008 5.523 14.983 1.00 98.19 96 ALA A C 1
ATOM 705 O O . ALA A 1 96 ? -8.137 5.700 15.430 1.00 98.19 96 ALA A O 1
ATOM 706 N N . HIS A 1 97 ? -6.548 6.211 13.931 1.00 98.69 97 HIS A N 1
ATOM 707 C CA . HIS A 1 97 ? -7.390 7.159 13.184 1.00 98.69 97 HIS A CA 1
ATOM 708 C C . HIS A 1 97 ? -8.513 6.451 12.415 1.00 98.69 97 HIS A C 1
ATOM 710 O O . HIS A 1 97 ? -9.645 6.938 12.395 1.00 98.69 97 HIS A O 1
ATOM 716 N N . VAL A 1 98 ? -8.245 5.259 11.867 1.00 98.62 98 VAL A N 1
ATOM 717 C CA . VAL A 1 98 ? -9.295 4.396 11.296 1.00 98.62 98 VAL A CA 1
ATOM 718 C C . VAL A 1 98 ? -10.312 4.022 12.370 1.00 98.62 98 VAL A C 1
ATOM 720 O O . VAL A 1 98 ? -11.501 4.281 12.208 1.00 98.62 98 VAL A O 1
ATOM 723 N N . ALA A 1 99 ? -9.858 3.468 13.493 1.00 98.56 99 ALA A N 1
ATOM 724 C CA . ALA A 1 99 ? -10.731 3.044 14.580 1.00 98.56 99 ALA A CA 1
ATOM 725 C C . ALA A 1 99 ? -11.532 4.209 15.179 1.00 98.56 99 ALA A C 1
ATOM 727 O O . ALA A 1 99 ? -12.712 4.033 15.481 1.00 98.56 99 ALA A O 1
ATOM 728 N N . ALA A 1 100 ? -10.926 5.397 15.304 1.00 98.75 100 ALA A N 1
ATOM 729 C CA . ALA A 1 100 ? -11.595 6.616 15.750 1.00 98.75 100 ALA A CA 1
ATOM 730 C C . ALA A 1 100 ? -12.779 6.935 14.837 1.00 98.75 100 ALA A C 1
ATOM 732 O O . ALA A 1 100 ? -13.891 7.125 15.329 1.00 98.75 100 ALA A O 1
ATOM 733 N N . CYS A 1 101 ? -12.574 6.878 13.519 1.00 98.75 101 CYS A N 1
ATOM 734 C CA . CYS A 1 101 ? -13.642 7.080 12.551 1.00 98.75 101 CYS A CA 1
ATOM 735 C C . CYS A 1 101 ? -14.803 6.095 12.745 1.00 98.75 101 CYS A C 1
ATOM 737 O O . CYS A 1 101 ? -15.949 6.532 12.842 1.00 98.75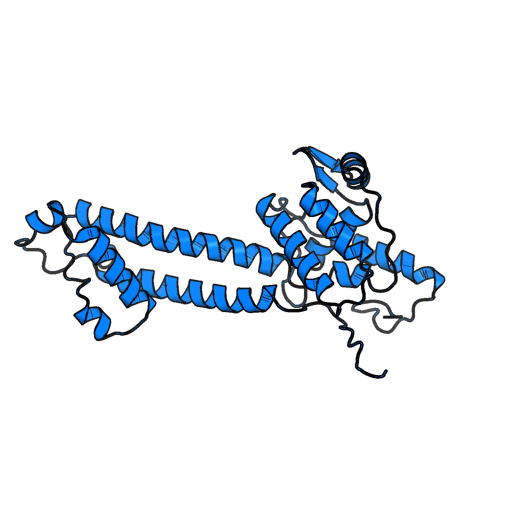 101 CYS A O 1
ATOM 739 N N . LEU A 1 102 ? -14.517 4.797 12.897 1.00 98.69 102 LEU A N 1
ATOM 740 C CA . LEU A 1 102 ? -15.546 3.758 13.066 1.00 98.69 102 LEU A CA 1
ATOM 741 C C . LEU A 1 102 ? -16.395 3.948 14.337 1.00 98.69 102 LEU A C 1
ATOM 743 O O . LEU A 1 102 ? -17.551 3.536 14.372 1.00 98.69 102 LEU A O 1
ATOM 747 N N . ILE A 1 103 ? -15.849 4.584 15.380 1.00 98.62 103 ILE A N 1
ATOM 748 C CA . ILE A 1 103 ? -16.581 4.916 16.618 1.00 98.62 103 ILE A CA 1
ATOM 749 C C . ILE A 1 103 ? -17.171 6.338 16.612 1.00 98.62 103 ILE A C 1
ATOM 751 O O . ILE A 1 103 ? -17.659 6.816 17.640 1.00 98.62 103 ILE A O 1
ATOM 755 N N . GLY A 1 104 ? -17.152 7.018 15.460 1.00 98.50 104 GLY A N 1
ATOM 756 C CA . GLY A 1 104 ? -17.723 8.352 15.269 1.00 98.50 104 GLY A CA 1
ATOM 757 C C . GLY A 1 104 ? -16.850 9.506 15.768 1.00 98.50 104 GLY A C 1
ATOM 758 O O . GLY A 1 104 ? -17.361 10.607 15.962 1.00 98.50 104 GLY A O 1
ATOM 759 N N . GLU A 1 105 ? -15.556 9.274 15.964 1.00 98.56 105 GLU A N 1
ATOM 760 C CA . GLU A 1 105 ? -14.559 10.253 16.407 1.00 98.56 105 GLU A CA 1
ATOM 761 C C . GLU A 1 105 ? -13.579 10.614 15.282 1.00 98.56 105 GLU A C 1
ATOM 763 O O . GLU A 1 105 ? -13.442 9.901 14.287 1.00 98.56 105 GLU A O 1
ATOM 768 N N . GLY A 1 106 ? -12.878 11.737 15.426 1.00 98.00 106 GLY A N 1
ATOM 769 C CA . GLY A 1 106 ? -11.973 12.232 14.388 1.00 98.00 106 GLY A CA 1
ATOM 770 C C . GLY A 1 106 ? -12.725 12.709 13.144 1.00 98.00 106 GLY A C 1
ATOM 771 O O . GLY A 1 106 ? -13.830 13.250 13.238 1.00 98.00 106 GLY A O 1
ATOM 772 N N . GLU A 1 107 ? -12.121 12.517 11.976 1.00 98.69 107 GLU A N 1
ATOM 773 C CA . GLU A 1 107 ? -12.646 13.011 10.704 1.00 98.69 107 GLU A CA 1
ATOM 774 C C . GLU A 1 107 ? -12.611 11.938 9.618 1.00 98.69 107 GLU A C 1
ATOM 776 O O . GLU A 1 107 ? -11.751 11.055 9.606 1.00 98.69 107 GLU A O 1
ATOM 781 N N . ALA A 1 108 ? -13.529 12.057 8.664 1.00 98.69 108 ALA A N 1
ATOM 782 C CA . ALA A 1 108 ? -13.596 11.213 7.483 1.00 98.69 108 ALA A CA 1
ATOM 783 C C . ALA A 1 108 ? -14.031 12.024 6.264 1.00 98.69 108 ALA A C 1
ATOM 785 O O . ALA A 1 108 ? -14.674 13.067 6.381 1.00 98.69 108 ALA A O 1
ATOM 786 N N . THR A 1 109 ? -13.683 11.528 5.086 1.00 98.50 109 THR A N 1
ATOM 787 C CA . THR A 1 109 ? -14.131 12.055 3.803 1.00 98.50 109 THR A CA 1
ATOM 788 C C . THR A 1 109 ? -15.239 11.168 3.257 1.00 98.50 109 THR A C 1
ATOM 790 O O . THR A 1 109 ? -15.076 9.955 3.191 1.00 98.50 109 THR A O 1
ATOM 793 N N . VAL A 1 110 ? -16.351 11.772 2.849 1.00 97.69 110 VAL A N 1
ATOM 794 C CA . VAL A 1 110 ? -17.451 11.114 2.129 1.00 97.69 110 VAL A CA 1
ATOM 795 C C . VAL A 1 110 ? -17.972 12.087 1.073 1.00 97.69 110 VAL A C 1
ATOM 797 O O . VAL A 1 110 ? -18.030 13.292 1.326 1.00 97.69 110 VAL A O 1
ATOM 800 N N . ASP A 1 111 ? -18.277 11.601 -0.131 1.00 93.94 111 ASP A N 1
ATOM 801 C CA . ASP A 1 111 ? -18.619 12.438 -1.296 1.00 93.94 111 ASP A CA 1
ATOM 802 C C . ASP A 1 111 ? -17.591 13.562 -1.560 1.00 93.94 111 ASP A C 1
ATOM 804 O O . ASP A 1 111 ? -17.948 14.702 -1.855 1.00 93.94 111 ASP A O 1
ATOM 808 N N . SER A 1 112 ? -16.299 13.263 -1.375 1.00 94.12 112 SER A N 1
ATOM 809 C CA . SER A 1 112 ? -15.189 14.229 -1.485 1.00 94.12 112 SER A CA 1
ATOM 810 C C . SER A 1 112 ? -15.220 15.401 -0.486 1.00 94.12 112 SER A C 1
ATOM 812 O O . SER A 1 112 ? -14.458 16.354 -0.643 1.00 94.12 112 SER A O 1
ATOM 814 N N . VAL A 1 113 ? -16.042 15.336 0.568 1.00 97.19 113 VAL A N 1
ATOM 815 C CA . VAL A 1 113 ? -16.098 16.346 1.635 1.00 97.19 113 VAL A CA 1
ATOM 816 C C . VAL A 1 113 ? -15.566 15.763 2.939 1.00 97.19 113 VAL A C 1
ATOM 818 O O . VAL A 1 113 ? -16.057 14.740 3.415 1.00 97.19 113 VAL A O 1
ATOM 821 N N . ARG A 1 114 ? -14.583 16.442 3.542 1.00 98.19 114 ARG A N 1
ATOM 822 C CA . ARG A 1 114 ? -14.064 16.126 4.880 1.00 98.19 114 ARG A CA 1
ATOM 823 C C . ARG A 1 114 ? -15.014 16.655 5.952 1.00 98.19 114 ARG A C 1
ATOM 825 O O . ARG A 1 114 ? -15.357 17.836 5.947 1.00 98.19 114 ARG A O 1
ATOM 832 N N . LEU A 1 115 ? -15.428 15.781 6.862 1.00 98.44 115 LEU A N 1
ATOM 833 C CA . LEU A 1 115 ? -16.405 16.045 7.916 1.00 98.44 115 LEU A CA 1
ATOM 834 C C . LEU A 1 115 ? -15.969 15.362 9.223 1.00 98.44 115 LEU A C 1
ATOM 836 O O . LEU A 1 115 ? -15.218 14.383 9.179 1.00 98.44 115 LEU A O 1
ATOM 840 N N . PRO A 1 116 ? -16.485 15.799 10.387 1.00 98.75 116 PRO A N 1
ATOM 841 C CA . PRO A 1 116 ? -16.411 14.999 11.606 1.00 98.75 116 PRO A CA 1
ATOM 842 C C . PRO A 1 116 ? -16.978 13.594 11.360 1.00 98.75 116 PRO A C 1
ATOM 844 O O . PRO A 1 116 ? -18.048 13.460 10.761 1.00 98.75 116 PRO A O 1
ATOM 847 N N . SER A 1 117 ? -16.303 12.544 11.836 1.00 98.56 117 SER A N 1
ATOM 848 C CA . SER A 1 117 ? -16.642 11.154 11.484 1.00 98.56 117 SER A CA 1
ATOM 849 C C . SER A 1 117 ? -18.086 10.777 11.799 1.00 98.56 117 SER A C 1
ATOM 851 O O . SER A 1 117 ? -18.720 10.089 11.008 1.00 98.56 117 SER A O 1
ATOM 853 N N . ARG A 1 118 ? -18.651 11.265 12.911 1.00 98.56 118 ARG A N 1
ATOM 854 C CA . ARG A 1 118 ? -20.069 11.048 13.250 1.00 98.56 118 ARG A CA 1
ATOM 855 C C . ARG A 1 118 ? -21.018 11.552 12.161 1.00 98.56 118 ARG A C 1
ATOM 857 O O . ARG A 1 118 ? -21.992 10.880 11.838 1.00 98.56 118 ARG A O 1
ATOM 864 N N . GLU A 1 119 ? -20.731 12.721 11.600 1.00 98.62 119 GLU A N 1
ATOM 865 C CA . GLU A 1 119 ? -21.531 13.306 10.527 1.00 98.62 119 GLU A CA 1
ATOM 866 C C . GLU A 1 119 ? -21.291 12.582 9.197 1.00 98.62 119 GLU A C 1
ATOM 868 O O . GLU A 1 119 ? -22.244 12.315 8.467 1.00 98.62 119 GLU A O 1
ATOM 873 N N . ALA A 1 120 ? -20.045 12.192 8.909 1.00 98.56 120 ALA A N 1
ATOM 874 C CA . ALA A 1 120 ? -19.719 11.390 7.731 1.00 98.56 120 ALA A CA 1
ATOM 875 C C . ALA A 1 120 ? -20.437 10.027 7.744 1.00 98.56 120 ALA A C 1
ATOM 877 O O . ALA A 1 120 ? -21.044 9.647 6.744 1.00 98.56 120 ALA A O 1
ATOM 878 N N . LEU A 1 121 ? -20.429 9.325 8.885 1.00 98.62 121 LEU A N 1
ATOM 879 C CA . LEU A 1 121 ? -21.143 8.059 9.084 1.00 98.62 121 LEU A CA 1
ATOM 880 C C . LEU A 1 121 ? -22.643 8.238 8.858 1.00 98.62 121 LEU A C 1
ATOM 882 O O . LEU A 1 121 ? -23.226 7.528 8.041 1.00 98.62 121 LEU A O 1
ATOM 886 N N . ARG A 1 122 ? -23.251 9.248 9.492 1.00 98.19 122 ARG A N 1
ATOM 887 C CA . ARG A 1 122 ? -24.673 9.566 9.317 1.00 98.19 122 ARG A CA 1
ATOM 888 C C . ARG A 1 122 ? -25.015 9.835 7.851 1.00 98.19 122 ARG A C 1
ATOM 890 O O . ARG A 1 122 ? -26.011 9.320 7.347 1.00 98.19 122 ARG A O 1
ATOM 897 N N . ARG A 1 123 ? -24.182 10.610 7.150 1.00 97.88 123 ARG A N 1
ATOM 898 C CA . ARG A 1 123 ? -24.339 10.910 5.718 1.00 97.88 123 ARG A CA 1
ATOM 899 C C . ARG A 1 123 ? -24.228 9.658 4.844 1.00 97.88 123 ARG A C 1
ATOM 901 O O . ARG A 1 123 ? -24.957 9.544 3.865 1.00 97.88 123 ARG A O 1
ATOM 908 N N . ALA A 1 124 ? -23.387 8.704 5.231 1.00 97.56 124 ALA A N 1
ATOM 909 C CA . ALA A 1 124 ? -23.272 7.392 4.599 1.00 97.56 124 ALA A CA 1
ATOM 910 C C . ALA A 1 124 ? -24.383 6.400 5.026 1.00 97.56 124 ALA A C 1
ATOM 912 O O . ALA A 1 124 ? -24.420 5.263 4.549 1.00 97.56 124 ALA A O 1
ATOM 913 N N . GLY A 1 125 ? -25.305 6.792 5.913 1.00 97.75 125 GLY A N 1
ATOM 914 C CA . GLY A 1 125 ? -26.346 5.906 6.443 1.00 97.75 125 GLY A CA 1
ATOM 915 C C . GLY A 1 125 ? -25.789 4.808 7.355 1.00 97.75 125 GLY A C 1
ATOM 916 O O . GLY A 1 125 ? -26.269 3.675 7.320 1.00 97.75 125 GLY A O 1
ATOM 917 N N . LEU A 1 126 ? -24.741 5.127 8.116 1.00 98.38 126 LEU A N 1
ATOM 918 C CA . LEU A 1 126 ? -24.081 4.258 9.085 1.00 98.38 126 LEU A CA 1
ATOM 919 C C . LEU A 1 126 ? -24.157 4.869 10.488 1.00 98.38 126 LEU A C 1
ATOM 921 O O . LEU A 1 126 ? -24.100 6.086 10.653 1.00 98.38 126 LEU A O 1
ATOM 925 N N . GLU A 1 127 ? -24.224 4.008 11.499 1.00 98.31 127 GLU A N 1
ATOM 926 C CA . GLU A 1 127 ? -24.171 4.399 12.909 1.00 98.31 127 GLU A CA 1
ATOM 927 C C . GLU A 1 127 ? -22.799 4.063 13.515 1.00 98.31 127 GLU A C 1
ATOM 929 O O . GLU A 1 127 ? -22.242 3.016 13.178 1.00 98.31 127 GLU A O 1
ATOM 934 N N . PRO A 1 128 ? -22.253 4.893 14.423 1.00 98.44 128 PRO A N 1
ATOM 935 C CA . PRO A 1 128 ? -20.983 4.611 15.089 1.00 98.44 128 PRO A CA 1
ATOM 936 C C . PRO A 1 128 ? -20.965 3.283 15.855 1.00 98.44 128 PRO A C 1
ATOM 938 O O . PRO A 1 128 ? -21.909 2.943 16.574 1.00 98.44 128 PRO A O 1
ATOM 941 N N . LEU A 1 129 ? -19.843 2.566 15.789 1.00 97.94 129 LEU A N 1
ATOM 942 C CA . LEU A 1 129 ? -19.632 1.354 16.575 1.00 97.94 129 LEU A CA 1
ATOM 943 C C . LEU A 1 129 ? -19.459 1.664 18.065 1.00 97.94 129 LEU A C 1
ATOM 945 O O . LEU A 1 129 ? -18.723 2.565 18.467 1.00 97.94 129 LEU A O 1
ATOM 949 N N . THR A 1 130 ? -20.053 0.813 18.901 1.00 97.31 130 THR A N 1
ATOM 950 C CA . THR A 1 130 ? -19.660 0.679 20.309 1.00 97.31 130 THR A CA 1
ATOM 951 C C . THR A 1 130 ? -18.768 -0.548 20.450 1.00 97.31 130 THR A C 1
ATOM 953 O O . THR A 1 130 ? -19.236 -1.675 20.267 1.00 97.31 130 THR A O 1
ATOM 956 N N . LEU A 1 131 ? -17.489 -0.330 20.762 1.00 96.25 131 LEU A N 1
ATOM 957 C CA . LEU A 1 131 ? -16.487 -1.395 20.854 1.00 96.25 131 LEU A CA 1
ATOM 958 C C . LEU A 1 131 ? -16.678 -2.263 22.104 1.00 96.25 131 LEU A C 1
ATOM 960 O O . LEU A 1 131 ? -16.964 -1.766 23.197 1.00 96.25 131 LEU A O 1
ATOM 964 N N . GLU A 1 132 ? -16.469 -3.563 21.927 1.00 93.69 132 GLU A N 1
ATOM 965 C CA . GLU A 1 132 ? -16.388 -4.569 22.984 1.00 93.69 132 GLU A CA 1
ATOM 966 C C . GLU A 1 132 ? -14.935 -4.920 23.292 1.00 93.69 132 GLU A C 1
ATOM 968 O O . GLU A 1 132 ? -13.996 -4.518 22.607 1.00 93.69 132 GLU A O 1
ATOM 973 N N . MET A 1 133 ? -14.747 -5.712 24.341 1.00 89.00 133 MET A N 1
ATOM 974 C CA . MET A 1 133 ? -13.446 -6.210 24.771 1.00 89.00 133 MET A CA 1
ATOM 975 C C . MET A 1 133 ? -12.584 -6.719 23.598 1.00 89.00 133 MET A C 1
ATOM 977 O O . MET A 1 133 ? -13.053 -7.500 22.779 1.00 89.00 133 MET A O 1
ATOM 981 N N . LYS A 1 134 ? -11.308 -6.305 23.568 1.00 89.88 134 LYS A N 1
ATOM 982 C CA . LYS A 1 134 ? -10.299 -6.583 22.521 1.00 89.88 134 LYS A CA 1
ATOM 983 C C . LYS A 1 134 ? -10.498 -5.832 21.200 1.00 89.88 134 LYS A C 1
ATOM 985 O O . LYS A 1 134 ? -9.508 -5.636 20.507 1.00 89.88 134 LYS A O 1
ATOM 990 N N . GLU A 1 135 ? -11.694 -5.359 20.860 1.00 95.50 135 GLU A N 1
ATOM 991 C CA . GLU A 1 135 ? -11.947 -4.785 19.531 1.00 95.50 135 GLU A CA 1
ATOM 992 C C . GLU A 1 135 ? -11.182 -3.486 19.272 1.00 95.50 135 GLU A C 1
ATOM 994 O O . GLU A 1 135 ? -10.720 -3.272 18.157 1.00 95.50 135 GLU A O 1
ATOM 999 N N . GLY A 1 136 ? -10.970 -2.653 20.297 1.00 94.81 136 GLY A N 1
ATOM 1000 C CA . GLY A 1 136 ? -10.115 -1.472 20.163 1.00 94.81 136 GLY A CA 1
ATOM 1001 C C . GLY A 1 136 ? -8.679 -1.865 19.830 1.00 94.81 136 GLY A C 1
ATOM 1002 O O . GLY A 1 136 ? -8.103 -1.359 18.879 1.00 94.81 136 GLY A O 1
ATOM 1003 N N . LEU A 1 137 ? -8.115 -2.829 20.556 1.00 92.81 137 LEU A N 1
ATOM 1004 C CA . LEU A 1 137 ? -6.759 -3.310 20.284 1.00 92.81 137 LEU A CA 1
ATOM 1005 C C . LEU A 1 137 ? -6.645 -3.990 18.907 1.00 92.81 137 LEU A C 1
ATOM 1007 O O . LEU A 1 137 ? -5.701 -3.718 18.174 1.00 92.81 137 LEU A O 1
ATOM 1011 N N . ALA A 1 138 ? -7.617 -4.826 18.542 1.00 95.19 138 ALA A N 1
ATOM 1012 C CA . ALA A 1 138 ? -7.629 -5.542 17.269 1.00 95.19 138 ALA A CA 1
ATOM 1013 C C . ALA A 1 138 ? -7.733 -4.604 16.055 1.00 95.19 138 ALA A C 1
ATOM 1015 O O . ALA A 1 138 ? -7.167 -4.904 15.012 1.00 95.19 138 ALA A O 1
ATOM 1016 N N . LEU A 1 139 ? -8.428 -3.467 16.187 1.00 96.94 139 LEU A N 1
ATOM 1017 C CA . LEU A 1 139 ? -8.499 -2.448 15.136 1.00 96.94 139 LEU A CA 1
ATOM 1018 C C . LEU A 1 139 ? -7.198 -1.652 14.977 1.00 96.94 139 LEU A C 1
ATOM 1020 O O . LEU A 1 139 ? -6.957 -1.113 13.903 1.00 96.94 139 LEU A O 1
ATOM 1024 N N . LEU A 1 140 ? -6.395 -1.541 16.039 1.00 95.12 140 LEU A N 1
ATOM 1025 C CA . LEU A 1 140 ? -5.145 -0.775 16.062 1.00 95.12 140 LEU A CA 1
ATOM 1026 C C . LEU A 1 140 ? -3.924 -1.614 15.667 1.00 95.12 140 LEU A C 1
ATOM 1028 O O . LEU A 1 140 ? -2.931 -1.065 15.193 1.00 95.12 140 LEU A O 1
ATOM 1032 N N . ASN A 1 141 ? -3.960 -2.922 15.911 1.00 93.44 141 ASN A N 1
ATOM 1033 C CA . ASN A 1 141 ? -2.857 -3.815 15.591 1.00 93.44 141 ASN A CA 1
ATOM 1034 C C . ASN A 1 141 ? -2.841 -4.216 14.119 1.00 93.44 141 ASN A C 1
ATOM 1036 O O . ASN A 1 141 ? -3.872 -4.295 13.459 1.00 93.44 141 ASN A O 1
ATOM 1040 N N . GLY A 1 142 ? -1.648 -4.576 13.655 1.00 94.19 142 GLY A N 1
ATOM 1041 C CA . GLY A 1 142 ? -1.426 -5.078 12.310 1.00 94.19 142 GLY A CA 1
ATOM 1042 C C . GLY A 1 142 ? -0.677 -4.097 11.423 1.00 94.19 142 GLY A C 1
ATOM 1043 O O . GLY A 1 142 ? -0.505 -2.921 11.729 1.00 94.19 142 GLY A O 1
ATOM 1044 N N . THR A 1 143 ? -0.189 -4.619 10.311 1.00 96.56 143 THR A N 1
ATOM 1045 C CA . THR A 1 143 ? 0.725 -3.957 9.368 1.00 96.56 143 THR A CA 1
ATOM 1046 C C . THR A 1 143 ? -0.014 -3.394 8.149 1.00 96.56 143 THR A C 1
ATOM 1048 O O . THR A 1 143 ? 0.523 -3.318 7.046 1.00 96.56 143 THR A O 1
ATOM 1051 N N . HIS A 1 144 ? -1.294 -3.046 8.312 1.00 96.56 144 HIS A N 1
ATOM 1052 C CA . HIS A 1 144 ? -2.190 -2.745 7.192 1.00 96.56 144 HIS A CA 1
ATOM 1053 C C . HIS A 1 144 ? -1.819 -1.466 6.443 1.00 96.56 144 HIS A C 1
ATOM 1055 O O . HIS A 1 144 ? -2.025 -1.412 5.231 1.00 96.56 144 HIS A O 1
ATOM 1061 N N . LEU A 1 145 ? -1.254 -0.458 7.121 1.00 96.75 145 LEU A N 1
ATOM 1062 C CA . LEU A 1 145 ? -0.773 0.738 6.437 1.00 96.75 145 LEU A CA 1
ATOM 1063 C C . LEU A 1 145 ? 0.460 0.393 5.608 1.00 96.75 145 LEU A C 1
ATOM 1065 O O . LEU A 1 145 ? 0.447 0.583 4.395 1.00 96.75 145 LEU A O 1
ATOM 1069 N N . MET A 1 146 ? 1.511 -0.134 6.240 1.00 96.19 146 MET A N 1
ATOM 1070 C CA . MET A 1 146 ? 2.771 -0.391 5.538 1.00 96.19 146 MET A CA 1
ATOM 1071 C C . MET A 1 146 ? 2.601 -1.414 4.406 1.00 96.19 146 MET A C 1
ATOM 1073 O O . MET A 1 146 ? 3.173 -1.239 3.332 1.00 96.19 146 MET A O 1
ATOM 1077 N N . ALA A 1 147 ? 1.779 -2.450 4.611 1.00 96.88 147 ALA A N 1
ATOM 1078 C CA . ALA A 1 147 ? 1.501 -3.456 3.594 1.00 96.88 147 ALA A CA 1
ATOM 1079 C C . ALA A 1 147 ? 0.625 -2.886 2.469 1.00 96.88 147 ALA A C 1
ATOM 1081 O O . ALA A 1 147 ? 0.893 -3.157 1.299 1.00 96.88 147 ALA A O 1
ATOM 1082 N N . GLY A 1 148 ? -0.376 -2.062 2.803 1.00 97.31 148 GLY A N 1
ATOM 1083 C CA . GLY A 1 148 ? -1.236 -1.389 1.828 1.00 97.31 148 GLY A CA 1
ATOM 1084 C C . GLY A 1 148 ? -0.432 -0.480 0.909 1.00 97.31 148 GLY A C 1
ATOM 1085 O O . GLY A 1 148 ? -0.417 -0.688 -0.305 1.00 97.31 148 GLY A O 1
ATOM 1086 N N . LEU A 1 149 ? 0.332 0.447 1.493 1.00 97.50 149 LEU A N 1
ATOM 1087 C CA . LEU A 1 149 ? 1.230 1.334 0.752 1.00 97.50 149 LEU A CA 1
ATOM 1088 C C . LEU A 1 149 ? 2.280 0.543 -0.037 1.00 97.50 149 LEU A C 1
ATOM 1090 O O . LEU A 1 149 ? 2.506 0.816 -1.214 1.00 97.50 149 LEU A O 1
ATOM 1094 N N . GLY A 1 150 ? 2.873 -0.488 0.571 1.00 97.56 150 GLY A N 1
ATOM 1095 C CA . GLY A 1 150 ? 3.852 -1.353 -0.083 1.00 97.56 150 GLY A CA 1
ATOM 1096 C C . GLY A 1 150 ? 3.308 -2.016 -1.348 1.00 97.56 150 GLY A C 1
ATOM 1097 O O . GLY A 1 150 ? 3.984 -2.025 -2.377 1.00 97.56 150 GLY A O 1
ATOM 1098 N N . VAL A 1 151 ? 2.078 -2.540 -1.313 1.00 97.88 151 VAL A N 1
ATOM 1099 C CA . VAL A 1 151 ? 1.442 -3.158 -2.488 1.00 97.88 151 VAL A CA 1
ATOM 1100 C C . VAL A 1 151 ? 1.209 -2.134 -3.597 1.00 97.88 151 VAL A C 1
ATOM 1102 O O . VAL A 1 151 ? 1.486 -2.433 -4.761 1.00 97.88 151 VAL A O 1
ATOM 1105 N N . LEU A 1 152 ? 0.743 -0.929 -3.254 1.00 98.06 152 LEU A N 1
ATOM 1106 C CA . LEU A 1 152 ? 0.537 0.142 -4.234 1.00 98.06 152 LEU A CA 1
ATOM 1107 C C . LEU A 1 152 ? 1.860 0.570 -4.886 1.00 98.06 152 LEU A C 1
ATOM 1109 O O . LEU A 1 152 ? 1.912 0.711 -6.110 1.00 98.06 152 LEU A O 1
ATOM 1113 N N . LEU A 1 153 ? 2.926 0.697 -4.091 1.00 97.69 153 LEU A N 1
ATOM 1114 C CA . LEU A 1 153 ? 4.270 1.040 -4.563 1.00 97.69 153 LEU A CA 1
ATOM 1115 C C . LEU A 1 153 ? 4.863 -0.046 -5.463 1.00 97.69 153 LEU A C 1
ATOM 1117 O O . LEU A 1 153 ? 5.473 0.269 -6.480 1.00 97.69 153 LEU A O 1
ATOM 1121 N N . VAL A 1 154 ? 4.679 -1.326 -5.130 1.00 98.25 154 VAL A N 1
ATOM 1122 C CA . VAL A 1 154 ? 5.161 -2.434 -5.969 1.00 98.25 154 VAL A CA 1
ATOM 1123 C C . VAL A 1 154 ? 4.409 -2.512 -7.298 1.00 98.25 154 VAL A C 1
ATOM 1125 O O . V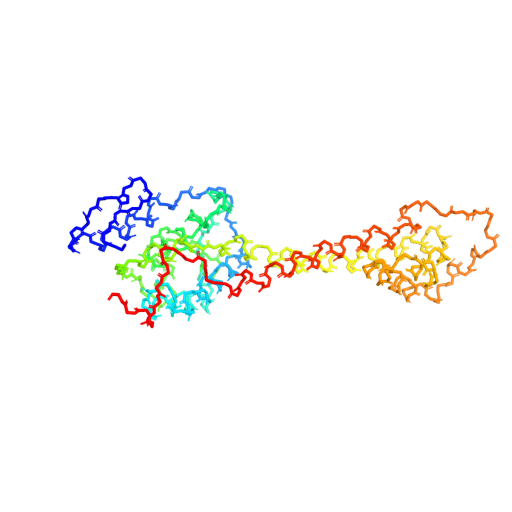AL A 1 154 ? 5.033 -2.779 -8.326 1.00 98.25 154 VAL A O 1
ATOM 1128 N N . ASP A 1 155 ? 3.094 -2.268 -7.311 1.00 97.12 155 ASP A N 1
ATOM 1129 C CA . ASP A 1 155 ? 2.321 -2.174 -8.558 1.00 97.12 155 ASP A CA 1
ATOM 1130 C C . ASP A 1 155 ? 2.832 -1.040 -9.457 1.00 97.12 155 ASP A C 1
ATOM 1132 O O . ASP A 1 155 ? 3.051 -1.222 -10.658 1.00 97.12 155 ASP A O 1
ATOM 1136 N N . GLU A 1 156 ? 3.074 0.128 -8.866 1.00 98.00 156 GLU A N 1
ATOM 1137 C CA . GLU A 1 156 ? 3.593 1.280 -9.591 1.00 98.00 156 GLU A CA 1
ATOM 1138 C C . GLU A 1 156 ? 5.027 1.051 -10.085 1.00 98.00 156 GLU A C 1
ATOM 1140 O O . GLU A 1 156 ? 5.328 1.328 -11.246 1.00 98.00 156 GLU A O 1
ATOM 1145 N N . ALA A 1 157 ? 5.893 0.458 -9.262 1.00 98.25 157 ALA A N 1
ATOM 1146 C CA . ALA A 1 157 ? 7.262 0.127 -9.639 1.00 98.25 157 ALA A CA 1
ATOM 1147 C C . ALA A 1 157 ? 7.322 -0.879 -10.802 1.00 98.25 157 ALA A C 1
ATOM 1149 O O . ALA A 1 157 ? 8.148 -0.718 -11.699 1.00 98.25 157 ALA A O 1
ATOM 1150 N N . ASP A 1 158 ? 6.432 -1.879 -10.844 1.00 96.75 158 ASP A N 1
ATOM 1151 C CA . ASP A 1 158 ? 6.328 -2.821 -11.973 1.00 96.75 158 ASP A CA 1
ATOM 1152 C C . ASP A 1 158 ? 5.998 -2.091 -13.281 1.00 96.75 158 ASP A C 1
ATOM 1154 O O . ASP A 1 158 ? 6.619 -2.321 -14.323 1.00 96.75 158 ASP A O 1
ATOM 1158 N N . ARG A 1 159 ? 5.051 -1.149 -13.213 1.00 97.88 159 ARG A N 1
ATOM 1159 C CA . ARG A 1 159 ? 4.651 -0.313 -14.347 1.00 97.88 159 ARG A CA 1
ATOM 1160 C C . ARG A 1 159 ? 5.791 0.591 -14.804 1.00 97.88 159 ARG A C 1
ATOM 1162 O O . ARG A 1 159 ? 6.079 0.646 -16.000 1.00 97.88 159 ARG A O 1
ATOM 1169 N N . LEU A 1 160 ? 6.468 1.252 -13.867 1.00 98.31 160 LEU A N 1
ATOM 1170 C CA . LEU A 1 160 ? 7.616 2.112 -14.147 1.00 98.31 160 LEU A CA 1
ATOM 1171 C C . LEU A 1 160 ? 8.787 1.322 -14.741 1.00 98.31 160 LEU A C 1
ATOM 1173 O O . LEU A 1 160 ? 9.405 1.797 -15.687 1.00 98.31 160 LEU A O 1
ATOM 1177 N N . ALA A 1 161 ? 9.050 0.098 -14.277 1.00 98.19 161 ALA A N 1
ATOM 1178 C CA . ALA A 1 161 ? 10.095 -0.757 -14.841 1.00 98.19 161 ALA A CA 1
ATOM 1179 C C . ALA A 1 161 ? 9.824 -1.115 -16.315 1.00 98.19 161 ALA A C 1
ATOM 1181 O O . ALA A 1 161 ? 10.746 -1.142 -17.129 1.00 98.19 161 ALA A O 1
ATOM 1182 N N . ARG A 1 162 ? 8.557 -1.337 -16.693 1.00 97.19 162 ARG A N 1
ATOM 1183 C CA . ARG A 1 162 ? 8.165 -1.538 -18.103 1.00 97.19 162 ARG A CA 1
ATOM 1184 C C . ARG A 1 162 ? 8.331 -0.267 -18.929 1.00 97.19 162 ARG A C 1
ATOM 1186 O O . ARG A 1 162 ? 8.847 -0.332 -20.041 1.00 97.19 162 ARG A O 1
ATOM 1193 N N . LEU A 1 163 ? 7.922 0.879 -18.386 1.00 98.31 163 LEU A N 1
ATOM 1194 C CA . LEU A 1 163 ? 8.090 2.173 -19.049 1.00 98.31 163 LEU A CA 1
ATOM 1195 C C . LEU A 1 163 ? 9.568 2.540 -19.227 1.00 98.31 163 LEU A C 1
ATOM 1197 O O . LEU A 1 163 ? 9.923 3.113 -20.254 1.00 98.31 163 LEU A O 1
ATOM 1201 N N . ALA A 1 164 ? 10.433 2.165 -18.284 1.00 98.31 164 ALA A N 1
ATOM 1202 C CA . ALA A 1 164 ? 11.872 2.377 -18.382 1.00 98.31 164 ALA A CA 1
ATOM 1203 C C . ALA A 1 164 ? 12.484 1.632 -19.578 1.00 98.31 164 ALA A C 1
ATOM 1205 O O . ALA A 1 164 ? 13.315 2.204 -20.278 1.00 98.31 164 ALA A O 1
ATOM 1206 N N . ASP A 1 165 ? 12.050 0.401 -19.868 1.00 98.19 165 ASP A N 1
ATOM 1207 C CA . ASP A 1 165 ? 12.510 -0.330 -21.060 1.00 98.19 165 ASP A CA 1
ATOM 1208 C C . ASP A 1 165 ? 12.058 0.360 -22.355 1.00 98.19 165 ASP A C 1
ATOM 1210 O O . ASP A 1 165 ? 12.835 0.458 -23.303 1.00 98.19 165 ASP A O 1
ATOM 1214 N N . ILE A 1 166 ? 10.825 0.879 -22.391 1.00 98.38 166 ILE A N 1
ATOM 1215 C CA . ILE A 1 166 ? 10.295 1.617 -23.549 1.00 98.38 166 ILE A CA 1
ATOM 1216 C C . ILE A 1 166 ? 11.080 2.915 -23.765 1.00 98.38 166 ILE A C 1
ATOM 1218 O O . ILE A 1 166 ? 11.588 3.158 -24.858 1.00 98.38 166 ILE A O 1
ATOM 1222 N N . ALA A 1 167 ? 11.230 3.729 -22.719 1.00 98.44 167 ALA A N 1
ATOM 1223 C CA . ALA A 1 167 ? 11.994 4.972 -22.780 1.00 98.44 167 ALA A CA 1
ATOM 1224 C C . ALA A 1 167 ? 13.470 4.712 -23.126 1.00 98.44 167 ALA A C 1
ATOM 1226 O O . ALA A 1 167 ? 14.077 5.463 -23.892 1.00 98.44 167 ALA A O 1
ATOM 1227 N N . GLY A 1 168 ? 14.033 3.622 -22.604 1.00 97.62 168 GLY A N 1
ATOM 1228 C CA . GLY A 1 168 ? 15.377 3.151 -22.914 1.00 97.62 168 GLY A CA 1
ATOM 1229 C C . GLY A 1 168 ? 15.546 2.764 -24.382 1.00 97.62 168 GLY A C 1
ATOM 1230 O O . GLY A 1 168 ? 16.510 3.191 -25.014 1.00 97.62 168 GLY A O 1
ATOM 1231 N N . ALA A 1 169 ? 14.590 2.030 -24.957 1.00 97.44 169 ALA A N 1
ATOM 1232 C CA . ALA A 1 169 ? 14.577 1.696 -26.381 1.00 97.44 169 ALA A CA 1
ATOM 1233 C C . ALA A 1 169 ? 14.479 2.952 -27.263 1.00 97.44 169 ALA A C 1
ATOM 1235 O O . ALA A 1 169 ? 15.293 3.120 -28.167 1.00 97.44 169 ALA A O 1
ATOM 1236 N N . MET A 1 170 ? 13.571 3.880 -26.945 1.00 97.81 170 MET A N 1
ATOM 1237 C CA . MET A 1 170 ? 13.456 5.157 -27.666 1.00 97.81 170 MET A CA 1
ATOM 1238 C C . MET A 1 170 ? 14.750 5.979 -27.588 1.00 97.81 170 MET A C 1
ATOM 1240 O O . MET A 1 170 ? 15.185 6.561 -28.580 1.00 97.81 170 MET A O 1
ATOM 1244 N N . SER A 1 171 ? 15.390 6.007 -26.416 1.00 97.31 171 SER A N 1
ATOM 1245 C CA . SER A 1 171 ? 16.665 6.707 -26.214 1.00 97.31 171 SER A CA 1
ATOM 1246 C C . SER A 1 171 ? 17.801 6.054 -26.996 1.00 97.31 171 SER A C 1
ATOM 1248 O O . SER A 1 171 ? 18.633 6.754 -27.569 1.00 97.31 171 SER A O 1
ATOM 1250 N N . LEU A 1 172 ? 17.833 4.719 -27.047 1.00 95.25 172 LEU A N 1
ATOM 1251 C CA . LEU A 1 172 ? 18.787 3.969 -27.856 1.00 95.25 172 LEU A CA 1
ATOM 1252 C C . LEU A 1 172 ? 18.640 4.328 -29.335 1.00 95.25 172 LEU A C 1
ATOM 1254 O O . LEU A 1 172 ? 19.640 4.638 -29.972 1.00 95.25 172 LEU A O 1
ATOM 1258 N N . GLU A 1 173 ? 17.417 4.327 -29.867 1.00 94.56 173 GLU A N 1
ATOM 1259 C CA . GLU A 1 173 ? 17.166 4.708 -31.258 1.00 94.56 173 GLU A CA 1
ATOM 1260 C C . GLU A 1 173 ? 17.569 6.161 -31.522 1.00 94.56 173 GLU A C 1
ATOM 1262 O O . GLU A 1 173 ? 18.351 6.420 -32.432 1.00 94.56 173 GLU A O 1
ATOM 1267 N N . ALA A 1 174 ? 17.118 7.108 -30.694 1.00 95.19 174 ALA A N 1
ATOM 1268 C CA . ALA A 1 174 ? 17.419 8.532 -30.861 1.00 95.19 174 ALA A CA 1
ATOM 1269 C C . ALA A 1 174 ? 18.927 8.841 -30.829 1.00 95.19 174 ALA A C 1
ATOM 1271 O O . ALA A 1 174 ? 19.394 9.750 -31.513 1.00 95.19 174 ALA A O 1
ATOM 1272 N N . LEU A 1 175 ? 19.697 8.073 -30.054 1.00 93.12 175 LEU A N 1
ATOM 1273 C CA . LEU A 1 175 ? 21.156 8.192 -29.955 1.00 93.12 175 LEU A CA 1
ATOM 1274 C C . LEU A 1 175 ? 21.906 7.277 -30.932 1.00 93.12 175 LEU A C 1
ATOM 1276 O O . LEU A 1 175 ? 23.141 7.180 -30.875 1.00 93.12 175 LEU A O 1
ATOM 1280 N N . MET A 1 176 ? 21.169 6.620 -31.831 1.00 92.56 176 MET A N 1
ATOM 1281 C CA . MET A 1 176 ? 21.701 5.750 -32.876 1.00 92.56 176 MET A CA 1
ATOM 1282 C C . MET A 1 176 ? 22.579 4.640 -32.269 1.00 92.56 176 MET A C 1
ATOM 1284 O O . MET A 1 176 ? 23.669 4.338 -32.752 1.00 92.56 176 MET A O 1
ATOM 1288 N N . GLY A 1 177 ? 22.142 4.121 -31.118 1.00 90.69 177 GLY A N 1
ATOM 1289 C CA . GLY A 1 177 ? 22.807 3.086 -30.336 1.00 90.69 177 GLY A CA 1
ATOM 1290 C C . GLY A 1 177 ? 22.661 1.695 -30.946 1.00 90.69 177 GLY A C 1
ATOM 1291 O O . GLY A 1 177 ? 21.804 1.436 -31.788 1.00 90.69 177 GLY A O 1
ATOM 1292 N N . SER A 1 178 ? 23.507 0.774 -30.498 1.00 88.94 178 SER A N 1
ATOM 1293 C CA . SER A 1 178 ? 23.549 -0.603 -30.970 1.00 88.94 178 SER A CA 1
ATOM 1294 C C . SER A 1 178 ? 22.731 -1.530 -30.077 1.00 88.94 178 SER A C 1
ATOM 1296 O O . SER A 1 178 ? 22.947 -1.624 -28.868 1.00 88.94 178 SER A O 1
ATOM 1298 N N . HIS A 1 179 ? 21.854 -2.326 -30.688 1.00 86.81 179 HIS A N 1
ATOM 1299 C CA . HIS A 1 179 ? 21.158 -3.405 -29.984 1.00 86.81 179 HIS A CA 1
ATOM 1300 C C . HIS A 1 179 ? 22.030 -4.653 -29.750 1.00 86.81 179 HIS A C 1
ATOM 1302 O O . HIS A 1 179 ? 21.563 -5.617 -29.146 1.00 86.81 179 HIS A O 1
ATOM 1308 N N . ALA A 1 180 ? 23.291 -4.672 -30.213 1.00 90.88 180 ALA A N 1
ATOM 1309 C CA . ALA A 1 180 ? 24.174 -5.840 -30.092 1.00 90.88 180 ALA A CA 1
ATOM 1310 C C . ALA A 1 180 ? 24.432 -6.215 -28.625 1.00 90.88 180 ALA A C 1
ATOM 1312 O O . ALA A 1 180 ? 24.566 -7.389 -28.286 1.00 90.88 180 ALA A O 1
ATOM 1313 N N . ALA A 1 181 ? 24.424 -5.212 -27.744 1.00 92.62 181 ALA A N 1
ATOM 1314 C CA . ALA A 1 181 ? 24.503 -5.377 -26.298 1.00 92.62 181 ALA A CA 1
ATOM 1315 C C . ALA A 1 181 ? 23.363 -6.215 -25.700 1.00 92.62 181 ALA A C 1
ATOM 1317 O O . ALA A 1 181 ? 23.500 -6.704 -24.580 1.00 92.62 181 ALA A O 1
ATOM 1318 N N . PHE A 1 182 ? 22.251 -6.355 -26.425 1.00 95.00 182 PHE A N 1
ATOM 1319 C CA . PHE A 1 182 ? 21.057 -7.057 -25.971 1.00 95.00 182 PHE A CA 1
ATOM 1320 C C . PHE A 1 182 ? 20.954 -8.465 -26.545 1.00 95.00 182 PHE A C 1
ATOM 1322 O O . PHE A 1 182 ? 19.920 -9.106 -26.373 1.00 95.00 182 PHE A O 1
ATOM 1329 N N . ASP A 1 183 ? 21.974 -8.964 -27.249 1.00 95.88 183 ASP A N 1
ATOM 1330 C CA . ASP A 1 183 ? 21.982 -10.319 -27.799 1.00 95.88 183 ASP A CA 1
ATOM 1331 C C . ASP A 1 183 ? 21.701 -11.359 -26.702 1.00 95.88 183 ASP A C 1
ATOM 1333 O O . ASP A 1 183 ? 22.319 -11.365 -25.635 1.00 95.88 183 ASP A O 1
ATOM 1337 N N . TRP A 1 184 ? 20.755 -12.264 -26.963 1.00 97.31 184 TRP A N 1
ATOM 1338 C CA . TRP A 1 184 ? 20.307 -13.243 -25.972 1.00 97.31 184 TRP A CA 1
ATOM 1339 C C . TRP A 1 184 ? 21.448 -14.127 -25.450 1.00 97.31 184 TRP A C 1
ATOM 1341 O O . TRP A 1 184 ? 21.403 -14.541 -24.294 1.00 97.31 184 TRP A O 1
ATOM 1351 N N . ARG A 1 185 ? 22.491 -14.370 -26.255 1.00 98.06 185 ARG A N 1
ATOM 1352 C CA . ARG A 1 185 ? 23.657 -15.182 -25.879 1.00 98.06 185 ARG A CA 1
ATOM 1353 C C . ARG A 1 185 ? 24.460 -14.526 -24.759 1.00 98.06 185 ARG A C 1
ATOM 1355 O O . ARG A 1 185 ? 24.917 -15.226 -23.862 1.00 98.06 185 ARG A O 1
ATOM 1362 N N . ILE A 1 186 ? 24.578 -13.194 -24.763 1.00 97.62 186 ILE A N 1
ATOM 1363 C CA . ILE A 1 186 ? 25.257 -12.434 -23.698 1.00 97.62 186 ILE A CA 1
ATOM 1364 C C . ILE A 1 186 ? 24.543 -12.673 -22.367 1.00 97.62 186 ILE A C 1
ATOM 1366 O O . ILE A 1 186 ? 25.171 -12.942 -21.345 1.00 97.62 186 ILE A O 1
ATOM 1370 N N . HIS A 1 187 ? 23.214 -12.604 -22.381 1.00 98.19 187 HIS A N 1
ATOM 1371 C CA . HIS A 1 187 ? 22.416 -12.728 -21.165 1.00 98.19 187 HIS A CA 1
ATOM 1372 C C . HIS A 1 187 ? 22.225 -14.182 -20.725 1.00 98.19 187 HIS A C 1
ATOM 1374 O O . HIS A 1 187 ? 22.079 -14.427 -19.533 1.00 98.19 187 HIS A O 1
ATOM 1380 N N . ALA A 1 188 ? 22.317 -15.147 -21.642 1.00 97.81 188 ALA A N 1
ATOM 1381 C CA . ALA A 1 188 ? 22.376 -16.566 -21.302 1.00 97.81 188 ALA A CA 1
ATOM 1382 C C . ALA A 1 188 ? 23.656 -16.929 -20.521 1.00 97.81 188 ALA A C 1
ATOM 1384 O O . ALA A 1 188 ? 23.606 -17.780 -19.640 1.00 97.81 188 ALA A O 1
ATOM 1385 N N . LEU A 1 189 ? 24.783 -16.250 -20.787 1.00 98.25 189 LEU A N 1
ATOM 1386 C CA . LEU A 1 189 ? 26.040 -16.439 -20.043 1.00 98.25 189 LEU A CA 1
ATOM 1387 C C . LEU A 1 189 ? 26.022 -15.825 -18.632 1.00 98.25 189 LEU A C 1
ATOM 1389 O O . LEU A 1 189 ? 26.859 -16.172 -17.801 1.00 98.25 189 LEU A O 1
ATOM 1393 N N . ARG A 1 190 ? 25.078 -14.921 -18.343 1.00 97.50 190 ARG A N 1
ATOM 1394 C CA . ARG A 1 190 ? 24.873 -14.320 -17.017 1.00 97.50 190 ARG A CA 1
ATOM 1395 C C . ARG A 1 190 ? 23.381 -14.382 -16.659 1.00 97.50 190 ARG A C 1
ATOM 1397 O O . ARG A 1 190 ? 22.686 -13.373 -16.825 1.00 97.50 190 ARG A O 1
ATOM 1404 N N . PRO A 1 191 ? 22.888 -15.543 -16.188 1.00 95.88 191 PRO A N 1
ATOM 1405 C CA . PRO A 1 191 ? 21.475 -15.909 -16.251 1.00 95.88 191 PRO A CA 1
ATOM 1406 C C . PRO A 1 191 ? 20.625 -15.320 -15.113 1.00 95.88 191 PRO A C 1
ATOM 1408 O O . PRO A 1 191 ? 19.848 -16.025 -14.478 1.00 95.88 191 PRO A O 1
ATOM 1411 N N . HIS A 1 192 ? 20.754 -14.017 -14.852 1.00 98.31 192 HIS A N 1
ATOM 1412 C CA . HIS A 1 192 ? 19.821 -13.300 -13.982 1.00 98.31 192 HIS A CA 1
ATOM 1413 C C . HIS A 1 192 ? 18.467 -13.159 -14.700 1.00 98.31 192 HIS A C 1
ATOM 1415 O O . HIS A 1 192 ? 18.435 -12.572 -15.791 1.00 98.31 192 HIS A O 1
ATOM 1421 N N . PRO A 1 193 ? 17.355 -13.673 -14.138 1.00 98.06 193 PRO A N 1
ATOM 1422 C CA . PRO A 1 193 ? 16.051 -13.643 -14.796 1.00 98.06 193 PRO A CA 1
ATOM 1423 C C . PRO A 1 193 ? 15.614 -12.244 -15.233 1.00 98.06 193 PRO A C 1
ATOM 1425 O O . PRO A 1 193 ? 15.177 -12.072 -16.371 1.00 98.06 193 PRO A O 1
ATOM 1428 N N . GLY A 1 194 ? 15.781 -11.230 -14.373 1.00 98.12 194 GLY A N 1
ATOM 1429 C CA . GLY A 1 194 ? 15.402 -9.857 -14.714 1.00 98.12 194 GLY A CA 1
ATOM 1430 C C . GLY A 1 194 ? 16.233 -9.297 -15.870 1.00 98.12 194 GLY A C 1
ATOM 1431 O O . GLY A 1 194 ? 15.709 -8.604 -16.739 1.00 98.12 194 GLY A O 1
ATOM 1432 N N . GLN A 1 195 ? 17.522 -9.641 -15.926 1.00 98.44 195 GLN A N 1
ATOM 1433 C CA . GLN A 1 195 ? 18.415 -9.206 -17.000 1.00 98.44 195 GLN A CA 1
ATOM 1434 C C . GLN A 1 195 ? 18.033 -9.831 -18.348 1.00 98.44 195 GLN A C 1
ATOM 1436 O O . GLN A 1 195 ? 18.019 -9.143 -19.369 1.00 98.44 195 GLN A O 1
ATOM 1441 N N . ILE A 1 196 ? 17.725 -11.131 -18.356 1.00 98.56 196 ILE A N 1
ATOM 1442 C CA . ILE A 1 196 ? 17.275 -11.845 -19.558 1.00 98.56 196 ILE A CA 1
ATOM 1443 C C . ILE A 1 196 ? 15.962 -11.245 -20.076 1.00 98.56 196 ILE A C 1
ATOM 1445 O O . ILE A 1 196 ? 15.833 -11.005 -21.279 1.00 98.56 196 ILE A O 1
ATOM 1449 N N . GLU A 1 197 ? 15.016 -10.984 -19.171 1.00 98.38 197 GLU A N 1
ATOM 1450 C CA . GLU A 1 197 ? 13.712 -10.393 -19.475 1.00 98.38 197 GLU A CA 1
ATOM 1451 C C . GLU A 1 197 ? 13.862 -9.019 -20.142 1.00 98.38 197 GLU A C 1
ATOM 1453 O O . GLU A 1 197 ? 13.348 -8.807 -21.240 1.00 98.38 197 GLU A O 1
ATOM 1458 N N . VAL A 1 198 ? 14.637 -8.109 -19.542 1.00 98.44 198 VAL A N 1
ATOM 1459 C CA . VAL A 1 198 ? 14.854 -6.764 -20.103 1.00 98.44 198 VAL A CA 1
ATOM 1460 C C . VAL A 1 198 ? 15.538 -6.830 -21.462 1.00 98.44 198 VAL A C 1
ATOM 1462 O O . VAL A 1 198 ? 15.127 -6.145 -22.395 1.00 98.44 198 VAL A O 1
ATOM 1465 N N . ALA A 1 199 ? 16.559 -7.674 -21.617 1.00 98.31 199 ALA A N 1
ATOM 1466 C CA . ALA A 1 199 ? 17.212 -7.830 -22.910 1.00 98.31 199 ALA A CA 1
ATOM 1467 C C . ALA A 1 199 ? 16.244 -8.323 -23.991 1.00 98.31 199 ALA A C 1
ATOM 1469 O O . ALA A 1 199 ? 16.296 -7.863 -25.130 1.00 98.31 199 ALA A O 1
ATOM 1470 N N . ALA A 1 200 ? 15.351 -9.255 -23.647 1.00 98.19 200 ALA A N 1
ATOM 1471 C CA . ALA A 1 200 ? 14.311 -9.714 -24.558 1.00 98.19 200 ALA A CA 1
ATOM 1472 C C . ALA A 1 200 ? 13.333 -8.589 -24.925 1.00 98.19 200 ALA A C 1
ATOM 1474 O O . ALA A 1 200 ? 13.038 -8.429 -26.111 1.00 98.19 200 ALA A O 1
ATOM 1475 N N . ASN A 1 201 ? 12.904 -7.782 -23.950 1.00 98.12 201 ASN A N 1
ATOM 1476 C CA . ASN A 1 201 ? 12.040 -6.623 -24.182 1.00 98.12 201 ASN A CA 1
ATOM 1477 C C . ASN A 1 201 ? 12.704 -5.610 -25.118 1.00 98.12 201 ASN A C 1
ATOM 1479 O O . ASN A 1 201 ? 12.118 -5.239 -26.130 1.00 98.12 201 ASN A O 1
ATOM 1483 N N . LEU A 1 202 ? 13.946 -5.210 -24.835 1.00 98.00 202 LEU A N 1
ATOM 1484 C CA . LEU A 1 202 ? 14.681 -4.236 -25.645 1.00 98.00 202 LEU A CA 1
ATOM 1485 C C . LEU A 1 202 ? 14.909 -4.742 -27.072 1.00 98.00 202 LEU A C 1
ATOM 1487 O O . LEU A 1 202 ? 14.695 -3.991 -28.021 1.00 98.00 202 LEU A O 1
ATOM 1491 N N . ARG A 1 203 ? 15.265 -6.023 -27.257 1.00 96.62 203 ARG A N 1
ATOM 1492 C CA . ARG A 1 203 ? 15.342 -6.630 -28.599 1.00 96.62 203 ARG A CA 1
ATOM 1493 C C . ARG A 1 203 ? 13.996 -6.619 -29.319 1.00 96.62 203 ARG A C 1
ATOM 1495 O O . ARG A 1 203 ? 13.967 -6.434 -30.528 1.00 96.62 203 ARG A O 1
ATOM 1502 N N . ALA A 1 204 ? 12.895 -6.870 -28.611 1.00 97.44 204 ALA A N 1
ATOM 1503 C CA . ALA A 1 204 ? 11.563 -6.860 -29.207 1.00 97.44 204 ALA A CA 1
ATOM 1504 C C . ALA A 1 204 ? 11.145 -5.444 -29.627 1.00 97.44 204 ALA A C 1
ATOM 1506 O O . ALA A 1 204 ? 10.685 -5.265 -30.749 1.00 97.44 204 ALA A O 1
ATOM 1507 N N . LEU A 1 205 ? 11.372 -4.450 -28.764 1.00 97.06 205 LEU A N 1
ATOM 1508 C CA . LEU A 1 205 ? 11.059 -3.041 -29.015 1.00 97.06 205 LEU A CA 1
ATOM 1509 C C . LEU A 1 205 ? 11.876 -2.450 -30.174 1.00 97.06 205 LEU A C 1
ATOM 1511 O O . LEU A 1 205 ? 11.396 -1.551 -30.851 1.00 97.06 205 LEU A O 1
ATOM 1515 N N . THR A 1 206 ? 13.085 -2.964 -30.422 1.00 95.19 206 THR A N 1
ATOM 1516 C CA . THR A 1 206 ? 14.029 -2.412 -31.414 1.00 95.19 206 THR A CA 1
ATOM 1517 C C . THR A 1 206 ? 14.233 -3.280 -32.661 1.00 95.19 206 THR A C 1
ATOM 1519 O O . THR A 1 206 ? 15.086 -2.961 -33.491 1.00 95.19 206 THR A O 1
ATOM 1522 N N . ARG A 1 207 ? 13.483 -4.384 -32.806 1.00 91.94 207 ARG A N 1
ATOM 1523 C CA . ARG A 1 207 ? 13.732 -5.440 -33.809 1.00 91.94 207 ARG A CA 1
ATOM 1524 C C . ARG A 1 207 ? 13.854 -4.915 -35.241 1.00 91.94 207 ARG A C 1
ATOM 1526 O O . ARG A 1 207 ? 14.767 -5.324 -35.950 1.00 91.94 207 ARG A O 1
ATOM 1533 N N . ASP A 1 208 ? 12.969 -3.999 -35.618 1.00 92.31 208 ASP A N 1
ATOM 1534 C CA . ASP A 1 208 ? 12.814 -3.508 -36.992 1.00 92.31 208 ASP A CA 1
ATOM 1535 C C . ASP A 1 208 ? 13.098 -1.998 -37.102 1.00 92.31 208 ASP A C 1
ATOM 1537 O O . ASP A 1 208 ? 12.577 -1.301 -37.972 1.00 92.31 208 ASP A O 1
ATOM 1541 N N . SER A 1 209 ? 13.933 -1.471 -36.200 1.00 94.50 209 SER A N 1
ATOM 1542 C CA . SER A 1 209 ? 14.308 -0.057 -36.198 1.00 94.50 209 SER A CA 1
ATOM 1543 C C . SER A 1 209 ? 15.164 0.309 -37.413 1.00 94.50 209 SER A C 1
ATOM 1545 O O . SER A 1 209 ? 16.323 -0.105 -37.534 1.00 94.50 209 SER A O 1
ATOM 1547 N N . ALA A 1 210 ? 14.629 1.170 -38.281 1.00 92.88 210 ALA A N 1
ATOM 1548 C CA . ALA A 1 210 ? 15.383 1.753 -39.390 1.00 92.88 210 ALA A CA 1
ATOM 1549 C C . ALA A 1 210 ? 16.531 2.663 -38.909 1.00 92.88 210 ALA A C 1
ATOM 1551 O O . ALA A 1 210 ? 17.540 2.794 -39.601 1.00 92.88 210 ALA A O 1
ATOM 1552 N N . ILE A 1 211 ? 16.402 3.267 -37.721 1.00 90.81 211 ILE A N 1
ATOM 1553 C CA . ILE A 1 211 ? 17.412 4.168 -37.147 1.00 90.81 211 ILE A CA 1
ATOM 1554 C C . ILE A 1 211 ? 18.622 3.376 -36.644 1.00 90.81 211 ILE A C 1
ATOM 1556 O O . ILE A 1 211 ? 19.765 3.748 -36.905 1.00 90.81 211 ILE A O 1
ATOM 1560 N N . ILE A 1 212 ? 18.388 2.251 -35.964 1.00 87.25 212 ILE A N 1
ATOM 1561 C CA . ILE A 1 212 ? 19.477 1.361 -35.545 1.00 87.25 212 ILE A CA 1
ATOM 1562 C C . ILE A 1 212 ? 20.129 0.727 -36.777 1.00 87.25 212 ILE A C 1
ATOM 1564 O O . ILE A 1 212 ? 21.355 0.647 -36.861 1.00 87.25 212 ILE A O 1
ATOM 1568 N N . ALA A 1 213 ? 19.328 0.317 -37.768 1.00 86.94 213 ALA A N 1
ATOM 1569 C CA . ALA A 1 213 ? 19.847 -0.257 -39.005 1.00 86.94 213 ALA A CA 1
ATOM 1570 C C . ALA A 1 213 ? 20.750 0.718 -39.782 1.00 86.94 213 ALA A C 1
ATOM 1572 O O . ALA A 1 213 ? 21.770 0.284 -40.317 1.00 86.94 213 ALA A O 1
ATOM 1573 N N . SER A 1 214 ? 20.426 2.018 -39.806 1.00 85.81 214 SER A N 1
ATOM 1574 C CA . SER A 1 214 ? 21.213 3.031 -40.526 1.00 85.81 214 SER A CA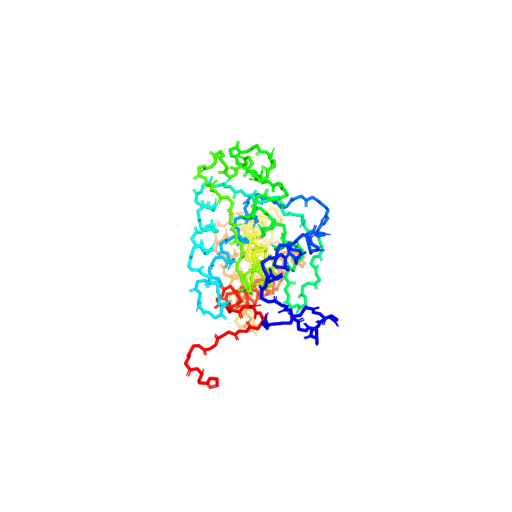 1
ATOM 1575 C C . SER A 1 214 ? 22.590 3.313 -39.914 1.00 85.81 214 SER A C 1
ATOM 1577 O O . SER A 1 214 ? 23.425 3.930 -40.568 1.00 85.81 214 SER A O 1
ATOM 1579 N N . HIS A 1 215 ? 22.860 2.812 -38.704 1.00 81.56 215 HIS A N 1
ATOM 1580 C CA . HIS A 1 215 ? 24.116 3.023 -37.976 1.00 81.56 215 HIS A CA 1
ATOM 1581 C C . HIS A 1 215 ? 24.904 1.734 -37.732 1.00 81.56 215 HIS A C 1
ATOM 1583 O O . HIS A 1 215 ? 25.799 1.696 -36.887 1.00 81.56 215 HIS A O 1
ATOM 1589 N N . ARG A 1 216 ? 24.615 0.679 -38.504 1.00 76.38 216 ARG A N 1
ATOM 1590 C CA . ARG A 1 216 ? 25.315 -0.610 -38.413 1.00 76.38 216 ARG A CA 1
ATOM 1591 C C . ARG A 1 216 ? 26.827 -0.491 -38.643 1.00 76.38 216 ARG A C 1
ATOM 1593 O O . ARG A 1 216 ? 27.583 -1.178 -37.964 1.00 76.38 216 ARG A O 1
ATOM 1600 N N . ASP A 1 217 ? 27.246 0.400 -39.539 1.00 78.50 217 ASP A N 1
ATOM 1601 C CA . ASP A 1 217 ? 28.654 0.614 -39.910 1.00 78.50 217 ASP A CA 1
ATOM 1602 C C . ASP A 1 217 ? 29.311 1.770 -39.124 1.00 78.50 217 ASP A C 1
ATOM 1604 O O . ASP A 1 217 ? 30.306 2.358 -39.552 1.00 78.50 217 ASP A O 1
ATOM 1608 N N . CYS A 1 218 ? 28.744 2.142 -37.969 1.00 78.12 218 CYS A N 1
ATOM 1609 C CA . CYS A 1 218 ? 29.280 3.206 -37.126 1.00 78.12 218 CYS A CA 1
ATOM 1610 C C . CYS A 1 218 ? 30.665 2.841 -36.562 1.00 78.12 218 CYS A C 1
ATOM 1612 O O . CYS A 1 218 ? 30.894 1.730 -36.089 1.00 78.12 218 CYS A O 1
ATOM 1614 N N . THR A 1 219 ? 31.583 3.813 -36.520 1.00 77.00 219 THR A N 1
ATOM 1615 C CA . THR A 1 219 ? 32.924 3.647 -35.928 1.00 77.00 219 THR A CA 1
ATOM 1616 C C . THR A 1 219 ? 32.906 3.538 -34.399 1.00 77.00 219 THR A C 1
ATOM 1618 O O . THR A 1 219 ? 33.921 3.191 -33.790 1.00 77.00 219 THR A O 1
ATOM 1621 N N . ARG A 1 220 ? 31.766 3.826 -33.750 1.00 78.81 220 ARG A N 1
ATOM 1622 C CA . ARG A 1 220 ? 31.597 3.700 -32.299 1.00 78.81 220 ARG A CA 1
ATOM 1623 C C . ARG A 1 220 ? 31.593 2.224 -31.900 1.00 78.81 220 ARG A C 1
ATOM 1625 O O . ARG A 1 220 ? 30.635 1.503 -32.142 1.00 78.81 220 ARG A O 1
ATOM 1632 N N . VAL A 1 221 ? 32.659 1.805 -31.218 1.00 74.88 221 VAL A N 1
ATOM 1633 C CA . VAL A 1 221 ? 32.859 0.405 -30.803 1.00 74.88 221 VAL A CA 1
ATOM 1634 C C . VAL A 1 221 ? 31.891 -0.016 -29.690 1.00 74.88 221 VAL A C 1
ATOM 1636 O O . VAL A 1 221 ? 31.464 -1.167 -29.641 1.00 74.88 221 VAL A O 1
ATOM 1639 N N . GLN A 1 222 ? 31.553 0.893 -28.770 1.00 82.31 222 GLN A N 1
ATOM 1640 C CA . GLN A 1 222 ? 30.654 0.613 -27.648 1.00 82.31 222 GLN A CA 1
ATOM 1641 C C . GLN A 1 222 ? 29.802 1.832 -27.312 1.00 82.31 222 GLN A C 1
ATOM 1643 O O . GLN A 1 222 ? 30.312 2.951 -27.236 1.00 82.31 222 GLN A O 1
ATOM 1648 N N . ASP A 1 223 ? 28.522 1.604 -27.027 1.00 91.00 223 ASP A N 1
ATOM 1649 C CA . ASP A 1 223 ? 27.677 2.632 -26.427 1.00 91.00 223 ASP A CA 1
ATOM 1650 C C . ASP A 1 223 ? 28.022 2.844 -24.947 1.00 91.00 223 ASP A C 1
ATOM 1652 O O . ASP A 1 223 ? 28.588 1.968 -24.269 1.00 91.00 223 ASP A O 1
ATOM 1656 N N . ALA A 1 224 ? 27.634 4.020 -24.446 1.00 93.75 224 ALA A N 1
ATOM 1657 C CA . ALA A 1 224 ? 27.710 4.369 -23.036 1.00 93.75 224 ALA A CA 1
ATOM 1658 C C . ALA A 1 224 ? 26.915 3.379 -22.171 1.00 93.75 224 ALA A C 1
ATOM 1660 O O . ALA A 1 224 ? 25.938 2.771 -22.617 1.00 93.75 224 ALA A O 1
ATOM 1661 N N . TYR A 1 225 ? 27.313 3.236 -20.905 1.00 96.62 225 TYR A N 1
ATOM 1662 C CA . TYR A 1 225 ? 26.699 2.268 -19.988 1.00 96.62 225 TYR A CA 1
ATOM 1663 C C . TYR A 1 225 ? 25.206 2.525 -19.767 1.00 96.62 225 TYR A C 1
ATOM 1665 O O . TYR A 1 225 ? 24.457 1.567 -19.613 1.00 96.62 225 TYR A O 1
ATOM 1673 N N . SER A 1 226 ? 24.761 3.782 -19.819 1.00 95.88 226 SER A N 1
ATOM 1674 C CA . SER A 1 226 ? 23.340 4.139 -19.731 1.00 95.88 226 SER A CA 1
ATOM 1675 C C . SER A 1 226 ? 22.475 3.471 -20.807 1.00 95.88 226 SER A C 1
ATOM 1677 O O . SER A 1 226 ? 21.297 3.248 -20.566 1.00 95.88 226 SER A O 1
ATOM 1679 N N . LEU A 1 227 ? 23.051 3.113 -21.959 1.00 95.06 227 LEU A N 1
ATOM 1680 C CA . LEU A 1 227 ? 22.378 2.374 -23.029 1.00 95.06 227 LEU A CA 1
ATOM 1681 C C . LEU A 1 227 ? 22.744 0.888 -22.988 1.00 95.06 227 LEU A C 1
ATOM 1683 O O . LEU A 1 227 ? 21.888 0.008 -22.904 1.00 95.06 227 LEU A O 1
ATOM 1687 N N . ARG A 1 228 ? 24.044 0.592 -23.003 1.00 96.31 228 ARG A N 1
ATOM 1688 C CA . ARG A 1 228 ? 24.554 -0.775 -23.137 1.00 96.31 228 ARG A CA 1
ATOM 1689 C C . ARG A 1 228 ? 24.246 -1.660 -21.931 1.00 96.31 228 ARG A C 1
ATOM 1691 O O . ARG A 1 228 ? 24.099 -2.868 -22.094 1.00 96.31 228 ARG A O 1
ATOM 1698 N N . CYS A 1 229 ? 24.159 -1.074 -20.739 1.00 97.75 229 CYS A N 1
ATOM 1699 C CA . CYS A 1 229 ? 23.936 -1.809 -19.497 1.00 97.75 229 CYS A CA 1
ATOM 1700 C C . CYS A 1 229 ? 22.468 -1.792 -19.033 1.00 97.75 229 CYS A C 1
ATOM 1702 O O . CYS A 1 229 ? 22.199 -2.196 -17.900 1.00 97.75 229 CYS A O 1
ATOM 1704 N N . MET A 1 230 ? 21.517 -1.353 -19.876 1.00 98.38 230 MET A N 1
ATOM 1705 C CA . MET A 1 230 ? 20.087 -1.355 -19.529 1.00 98.38 230 MET A CA 1
ATOM 1706 C C . MET A 1 230 ? 19.601 -2.727 -19.030 1.00 98.38 230 MET A C 1
ATOM 1708 O O . MET A 1 230 ? 19.003 -2.759 -17.954 1.00 98.38 230 MET A O 1
ATOM 1712 N N . PRO A 1 231 ? 19.918 -3.872 -19.681 1.00 98.50 231 PRO A N 1
ATOM 1713 C CA . PRO A 1 231 ? 19.528 -5.181 -19.160 1.00 98.50 231 PRO A CA 1
ATOM 1714 C C . PRO A 1 231 ? 20.000 -5.445 -17.731 1.00 98.50 231 PRO A C 1
ATOM 1716 O O . PRO A 1 231 ? 19.244 -5.952 -16.911 1.00 98.50 231 PRO A O 1
ATOM 1719 N N . GLN A 1 232 ? 21.247 -5.103 -17.413 1.00 98.56 232 GLN A N 1
ATOM 1720 C CA . GLN A 1 232 ? 21.855 -5.360 -16.110 1.00 98.56 232 GLN A CA 1
ATOM 1721 C C . GLN A 1 232 ? 21.216 -4.486 -15.026 1.00 98.56 232 GLN A C 1
ATOM 1723 O O . GLN A 1 232 ? 20.938 -4.974 -13.934 1.00 98.56 232 GLN A O 1
ATOM 1728 N N . VAL A 1 233 ? 20.978 -3.208 -15.329 1.00 98.44 233 VAL A N 1
ATOM 1729 C CA . VAL A 1 233 ? 20.454 -2.229 -14.366 1.00 98.44 233 VAL A CA 1
ATOM 1730 C C . VAL A 1 233 ? 18.952 -2.410 -14.161 1.00 98.44 233 VAL A C 1
ATOM 1732 O O . VAL A 1 233 ? 18.502 -2.614 -13.034 1.00 98.44 233 VAL A O 1
ATOM 1735 N N . HIS A 1 234 ? 18.170 -2.398 -15.242 1.00 98.50 234 HIS A N 1
ATOM 1736 C CA . HIS A 1 234 ? 16.718 -2.560 -15.159 1.00 98.50 234 HIS A CA 1
ATOM 1737 C C . HIS A 1 234 ? 16.365 -3.973 -14.680 1.00 98.50 234 HIS A C 1
ATOM 1739 O O . HIS A 1 234 ? 15.420 -4.155 -13.915 1.00 98.50 234 HIS A O 1
ATOM 1745 N N . GLY A 1 235 ? 17.152 -4.978 -15.078 1.00 98.50 235 GLY A N 1
ATOM 1746 C CA . GLY A 1 235 ? 16.960 -6.357 -14.647 1.00 98.50 235 GLY A CA 1
ATOM 1747 C C . GLY A 1 235 ? 17.136 -6.533 -13.141 1.00 98.50 235 GLY A C 1
ATOM 1748 O O . GLY A 1 235 ? 16.291 -7.156 -12.502 1.00 98.50 235 GLY A O 1
ATOM 1749 N N . ALA A 1 236 ? 18.175 -5.927 -12.557 1.00 98.50 236 ALA A N 1
ATOM 1750 C CA . ALA A 1 236 ? 18.370 -5.930 -11.107 1.00 98.50 236 ALA A CA 1
ATOM 1751 C C . ALA A 1 236 ? 17.217 -5.224 -10.370 1.00 98.50 236 ALA A C 1
ATOM 1753 O O . ALA A 1 236 ? 16.726 -5.730 -9.361 1.00 98.50 236 ALA A O 1
ATOM 1754 N N . ALA A 1 237 ? 16.729 -4.096 -10.902 1.00 98.31 237 ALA A N 1
ATOM 1755 C CA . ALA A 1 237 ? 15.571 -3.401 -10.339 1.00 98.31 237 ALA A CA 1
ATOM 1756 C C . ALA A 1 237 ? 14.302 -4.275 -10.365 1.00 98.31 237 ALA A C 1
ATOM 1758 O O . ALA A 1 237 ? 13.600 -4.366 -9.359 1.00 98.31 237 ALA A O 1
ATOM 1759 N N . ARG A 1 238 ? 14.034 -4.984 -11.472 1.00 97.94 238 ARG A N 1
ATOM 1760 C CA . ARG A 1 238 ? 12.904 -5.928 -11.577 1.00 97.94 238 ARG A CA 1
ATOM 1761 C C . ARG A 1 238 ? 12.992 -7.066 -10.564 1.00 97.94 238 ARG A C 1
ATOM 1763 O O . ARG A 1 238 ? 11.969 -7.470 -10.018 1.00 97.94 238 ARG A O 1
ATOM 1770 N N . GLU A 1 239 ? 14.190 -7.579 -10.294 1.00 98.12 239 GLU A N 1
ATOM 1771 C CA . GLU A 1 239 ? 14.381 -8.609 -9.267 1.00 98.12 239 GLU A CA 1
ATOM 1772 C C . GLU A 1 239 ? 14.088 -8.077 -7.859 1.00 98.12 239 GLU A C 1
ATOM 1774 O O . GLU A 1 239 ? 13.386 -8.745 -7.101 1.00 98.12 239 GLU A O 1
ATOM 1779 N N . ALA A 1 240 ? 14.512 -6.852 -7.537 1.00 98.00 240 ALA A N 1
ATOM 1780 C CA . ALA A 1 240 ? 14.167 -6.207 -6.268 1.00 98.00 240 ALA A CA 1
ATOM 1781 C C . ALA A 1 240 ? 12.650 -5.965 -6.126 1.00 98.00 240 ALA A C 1
ATOM 1783 O O . ALA A 1 240 ? 12.073 -6.242 -5.074 1.00 98.00 240 ALA A O 1
ATOM 1784 N N . ILE A 1 241 ? 11.984 -5.517 -7.197 1.00 98.38 241 ILE A N 1
ATOM 1785 C CA . ILE A 1 241 ? 10.522 -5.339 -7.226 1.00 98.38 241 ILE A CA 1
ATOM 1786 C C . ILE A 1 241 ? 9.811 -6.681 -7.010 1.00 98.38 241 ILE A C 1
ATOM 1788 O O . ILE A 1 241 ? 8.868 -6.762 -6.222 1.00 98.38 241 ILE A O 1
ATOM 1792 N N . ARG A 1 242 ? 10.273 -7.752 -7.670 1.00 97.50 242 ARG A N 1
ATOM 1793 C CA . ARG A 1 242 ? 9.721 -9.106 -7.513 1.00 97.50 242 ARG A CA 1
ATOM 1794 C C . ARG A 1 242 ? 9.878 -9.614 -6.082 1.00 97.50 242 ARG A C 1
ATOM 1796 O O . ARG A 1 242 ? 8.915 -10.128 -5.523 1.00 97.50 242 ARG A O 1
ATOM 1803 N N . PHE A 1 243 ? 11.043 -9.404 -5.474 1.00 98.00 243 PHE A N 1
ATOM 1804 C CA . PHE A 1 243 ? 11.267 -9.734 -4.069 1.00 98.00 243 PHE A CA 1
ATOM 1805 C C . PHE A 1 243 ? 10.275 -9.004 -3.150 1.00 98.00 243 PHE A C 1
ATOM 1807 O O . PHE A 1 243 ? 9.610 -9.640 -2.332 1.00 98.00 243 PHE A O 1
ATOM 1814 N N . GLY A 1 244 ? 10.097 -7.690 -3.335 1.00 97.81 244 GLY A N 1
ATOM 1815 C CA . GLY A 1 244 ? 9.102 -6.911 -2.591 1.00 97.81 244 GLY A CA 1
ATOM 1816 C C . GLY A 1 244 ? 7.678 -7.445 -2.774 1.00 97.81 244 GLY A C 1
ATOM 1817 O O . GLY A 1 244 ? 6.957 -7.631 -1.793 1.00 97.81 244 GLY A O 1
ATOM 1818 N N . ARG A 1 245 ? 7.295 -7.778 -4.015 1.00 98.00 245 ARG A N 1
ATOM 1819 C CA . ARG A 1 245 ? 5.996 -8.389 -4.340 1.00 98.00 245 ARG A CA 1
ATOM 1820 C C . ARG A 1 245 ? 5.765 -9.685 -3.570 1.00 98.00 245 ARG A C 1
ATOM 1822 O O . ARG A 1 245 ? 4.675 -9.880 -3.045 1.00 98.00 245 ARG A O 1
ATOM 1829 N N . GLU A 1 246 ? 6.760 -10.564 -3.503 1.00 98.06 246 GLU A N 1
ATOM 1830 C CA . GLU A 1 246 ? 6.643 -11.847 -2.803 1.00 98.06 246 GLU A CA 1
ATOM 1831 C C . GLU A 1 246 ? 6.471 -11.681 -1.291 1.00 98.06 246 GLU A C 1
ATOM 1833 O O . GLU A 1 246 ? 5.656 -12.379 -0.688 1.00 98.06 246 GLU A O 1
ATOM 1838 N N . ILE A 1 247 ? 7.217 -10.763 -0.670 1.00 97.69 247 ILE A N 1
ATOM 1839 C CA . ILE A 1 247 ? 7.080 -10.469 0.762 1.00 97.69 247 ILE A CA 1
ATOM 1840 C C . ILE A 1 247 ? 5.692 -9.898 1.056 1.00 97.69 247 ILE A C 1
ATOM 1842 O O . ILE A 1 247 ? 4.982 -10.420 1.913 1.00 97.69 247 ILE A O 1
ATOM 1846 N N . LEU A 1 248 ? 5.267 -8.892 0.294 1.00 97.88 248 LEU A N 1
ATOM 1847 C CA . LEU A 1 248 ? 3.970 -8.248 0.491 1.00 97.88 248 LEU A CA 1
ATOM 1848 C C . LEU A 1 248 ? 2.799 -9.189 0.198 1.00 97.88 248 LEU A C 1
ATOM 1850 O O . LEU A 1 248 ? 1.803 -9.143 0.910 1.00 97.88 248 LEU A O 1
ATOM 1854 N N . ALA A 1 249 ? 2.916 -10.078 -0.793 1.00 97.75 249 ALA A N 1
ATOM 1855 C CA . ALA A 1 249 ? 1.891 -11.079 -1.086 1.00 97.75 249 ALA A CA 1
ATOM 1856 C C . ALA A 1 249 ? 1.664 -12.040 0.089 1.00 97.75 249 ALA A C 1
ATOM 1858 O O . ALA A 1 249 ? 0.533 -12.473 0.309 1.00 97.75 249 ALA A O 1
ATOM 1859 N N . ARG A 1 250 ? 2.713 -12.365 0.857 1.00 97.81 250 ARG A N 1
ATOM 1860 C CA . ARG A 1 250 ? 2.568 -13.116 2.111 1.00 97.81 250 ARG A CA 1
ATOM 1861 C C . ARG A 1 250 ? 1.934 -12.237 3.183 1.00 97.81 250 ARG A C 1
ATOM 1863 O O . ARG A 1 250 ? 0.939 -12.641 3.766 1.00 97.81 250 ARG A O 1
ATOM 1870 N N . GLU A 1 251 ? 2.450 -11.026 3.372 1.00 96.62 251 GLU A N 1
ATOM 1871 C CA . GLU A 1 251 ? 2.017 -10.108 4.431 1.00 96.62 251 GLU A CA 1
ATOM 1872 C C . GLU A 1 251 ? 0.524 -9.759 4.358 1.00 96.62 251 GLU A C 1
ATOM 1874 O O . GLU A 1 251 ? -0.190 -9.891 5.349 1.00 96.62 251 GLU A O 1
ATOM 1879 N N . ILE A 1 252 ? 0.003 -9.414 3.174 1.00 96.56 252 ILE A N 1
ATOM 1880 C CA . ILE A 1 252 ? -1.434 -9.126 3.003 1.00 96.56 252 ILE A CA 1
ATOM 1881 C C . ILE A 1 252 ? -2.322 -10.352 3.261 1.00 96.56 252 ILE A C 1
ATOM 1883 O O . ILE A 1 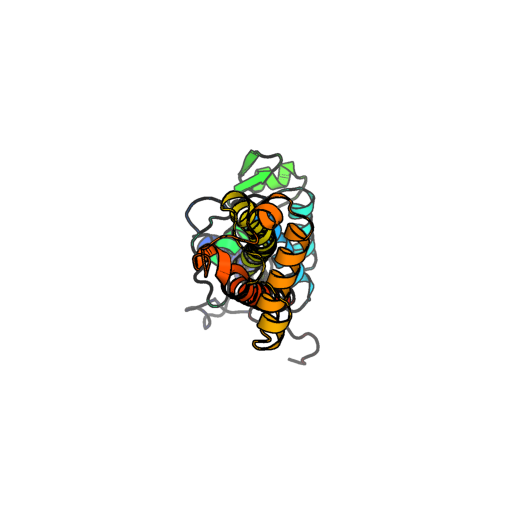252 ? -3.522 -10.211 3.518 1.00 96.56 252 ILE A O 1
ATOM 1887 N N . ASN A 1 253 ? -1.736 -11.554 3.215 1.00 96.00 253 ASN A N 1
ATOM 1888 C CA . ASN A 1 253 ? -2.385 -12.826 3.511 1.00 96.00 253 ASN A CA 1
ATOM 1889 C C . ASN A 1 253 ? -2.186 -13.319 4.961 1.00 96.00 253 ASN A C 1
ATOM 1891 O O . ASN A 1 253 ? -2.790 -14.323 5.337 1.00 96.00 253 ASN A O 1
ATOM 1895 N N . SER A 1 254 ? -1.425 -12.599 5.790 1.00 94.75 254 SER A N 1
ATOM 1896 C CA . SER A 1 254 ? -1.117 -12.954 7.184 1.00 94.75 254 SER A CA 1
ATOM 1897 C C . SER A 1 254 ? -2.099 -12.351 8.193 1.00 94.75 254 SER A C 1
ATOM 1899 O O . SER A 1 254 ? -2.723 -11.323 7.940 1.00 94.75 254 SER A O 1
ATOM 1901 N N . VAL A 1 255 ? -2.221 -12.951 9.379 1.00 94.00 255 VAL A N 1
ATOM 1902 C CA . VAL A 1 255 ? -2.837 -12.280 10.538 1.00 94.00 255 VAL A CA 1
ATOM 1903 C C . VAL A 1 255 ? -1.727 -11.623 11.351 1.00 94.00 255 VAL A C 1
ATOM 1905 O O . VAL A 1 255 ? -0.830 -12.314 11.825 1.00 94.00 255 VAL A O 1
ATOM 1908 N N . THR A 1 256 ? -1.788 -10.301 11.507 1.00 93.19 256 THR A N 1
ATOM 1909 C CA . THR A 1 256 ? -0.748 -9.501 12.185 1.00 93.19 256 THR A CA 1
ATOM 1910 C C . THR A 1 256 ? -1.242 -8.818 13.467 1.00 93.19 256 THR A C 1
ATOM 1912 O O . THR A 1 256 ? -0.610 -7.895 13.974 1.00 93.19 256 THR A O 1
ATOM 1915 N N . ASP A 1 257 ? -2.367 -9.291 14.016 1.00 92.00 257 ASP A N 1
ATOM 1916 C CA . ASP A 1 257 ? -2.896 -8.876 15.323 1.00 92.00 257 ASP A CA 1
ATOM 1917 C C . ASP A 1 257 ? -2.129 -9.532 16.493 1.00 92.00 257 ASP A C 1
ATOM 1919 O O . ASP A 1 257 ? -1.453 -10.548 16.335 1.00 92.00 257 ASP A O 1
ATOM 1923 N N . ASN A 1 258 ? -2.252 -8.964 17.693 1.00 89.88 258 ASN A N 1
ATOM 1924 C CA . ASN A 1 258 ? -1.722 -9.511 18.934 1.00 89.88 258 ASN A CA 1
ATOM 1925 C C . ASN A 1 258 ? -2.550 -9.086 20.176 1.00 89.88 258 ASN A C 1
ATOM 1927 O O . ASN A 1 258 ? -2.739 -7.894 20.419 1.00 89.88 258 ASN A O 1
ATOM 1931 N N . PRO A 1 259 ? -2.966 -10.014 21.059 1.00 90.88 259 PRO A N 1
ATOM 1932 C CA . PRO A 1 259 ? -2.780 -11.461 20.970 1.00 90.88 259 PRO A CA 1
ATOM 1933 C C . PRO A 1 259 ? -3.729 -12.103 19.954 1.00 90.88 259 PRO A C 1
ATOM 1935 O O . PRO A 1 259 ? -4.845 -11.619 19.744 1.00 90.88 259 PRO A O 1
ATOM 1938 N N . LEU A 1 260 ? -3.294 -13.219 19.372 1.00 92.38 260 LEU A N 1
ATOM 1939 C CA . LEU A 1 260 ? -4.127 -14.064 18.519 1.00 92.38 260 LEU A CA 1
ATOM 1940 C C . LEU A 1 260 ? -4.990 -15.004 19.361 1.00 92.38 260 LEU A C 1
ATOM 1942 O O . LEU A 1 260 ? -4.597 -15.414 20.455 1.00 92.38 260 LEU A O 1
ATOM 1946 N N . LEU A 1 261 ? -6.167 -15.335 18.840 1.00 91.06 261 LEU A N 1
ATOM 1947 C CA . LEU A 1 261 ? -7.047 -16.357 19.389 1.00 91.06 261 LEU A CA 1
ATOM 1948 C C . LEU A 1 261 ? -7.014 -17.593 18.492 1.00 91.06 261 LEU A C 1
ATOM 1950 O O . LEU A 1 261 ? -7.118 -17.489 17.268 1.00 91.06 261 LEU A O 1
ATOM 1954 N N . PHE A 1 262 ? -6.911 -18.758 19.120 1.00 91.25 262 PHE A N 1
ATOM 1955 C CA . PHE A 1 262 ? -6.954 -20.061 18.470 1.00 91.25 262 PHE A CA 1
ATOM 1956 C C . PHE A 1 262 ? -8.193 -20.790 18.996 1.00 91.25 262 PHE A C 1
ATOM 1958 O O . PHE A 1 262 ? -8.161 -21.295 20.113 1.00 91.25 262 PHE A O 1
ATOM 1965 N N . PRO A 1 263 ? -9.316 -20.784 18.252 1.00 78.38 263 PRO A N 1
ATOM 1966 C CA . PRO A 1 263 ? -10.583 -21.343 18.732 1.00 78.38 263 PRO A CA 1
ATOM 1967 C C . PRO A 1 263 ? -10.510 -22.837 19.069 1.00 78.38 263 PRO A C 1
ATOM 1969 O O . PRO A 1 263 ? -11.256 -23.305 19.926 1.00 78.38 263 PRO A O 1
ATOM 1972 N N . ASP A 1 264 ? -9.610 -23.560 18.398 1.00 81.31 264 ASP A N 1
ATOM 1973 C CA . ASP A 1 264 ? -9.411 -25.001 18.570 1.00 81.31 264 ASP A CA 1
ATOM 1974 C C . ASP A 1 264 ? -8.463 -25.346 19.729 1.00 81.31 264 ASP A C 1
ATOM 1976 O O . ASP A 1 264 ? -8.450 -26.488 20.201 1.00 81.31 264 ASP A O 1
ATOM 1980 N N . ASP A 1 265 ? -7.703 -24.368 20.229 1.00 71.69 265 ASP A N 1
ATOM 1981 C CA . ASP A 1 265 ? -6.869 -24.562 21.406 1.00 71.69 265 ASP A CA 1
ATOM 1982 C C . ASP A 1 265 ? -7.773 -24.535 22.640 1.00 71.69 265 ASP A C 1
ATOM 1984 O O . ASP A 1 265 ? -8.391 -23.524 22.985 1.00 71.69 265 ASP A O 1
ATOM 1988 N N . ARG A 1 266 ? -7.864 -25.677 23.329 1.00 49.31 266 ARG A N 1
ATOM 1989 C CA . ARG A 1 266 ? -8.478 -25.727 24.659 1.00 49.31 266 ARG A CA 1
ATOM 1990 C C . ARG A 1 266 ? -7.636 -24.867 25.604 1.00 49.31 266 ARG A C 1
ATOM 1992 O O . ARG A 1 266 ? -6.506 -25.241 25.909 1.00 49.31 266 ARG A O 1
ATOM 1999 N N . LEU A 1 267 ? -8.196 -23.734 26.033 1.00 47.66 267 LEU A N 1
ATOM 2000 C CA . LEU A 1 267 ? -7.696 -22.930 27.155 1.00 47.66 267 LEU A CA 1
ATOM 2001 C C . LEU A 1 267 ? -7.641 -23.746 28.452 1.00 47.66 267 LEU A C 1
ATOM 2003 O O . LEU A 1 267 ? -8.592 -24.527 28.696 1.00 47.66 267 LEU A O 1
#

Radius of gyration: 25.59 Å; chains: 1; bounding box: 59×42×76 Å